Protein AF-A0A260LYM6-F1 (afdb_monomer)

Foldseek 3Di:
DDDPDDPDPDDDPDPPDDPPVVVVVVVVVVVVCVQLVVLVVVLVVLVVLLVVLVVLLVVLVVLLVVVVPPPDDPPHDPVLLVLQLVLQLLSLLLVLVSQQAASDFPVSVDDDPPPDPPPDQTDRDDDRPPPRDPDSLPRPSNQCSCVVPPDDSVRSSVVSVVVCCVLCPPVSPDDSVSSVVSSVVSNVSSVVSVVVVVVVVVVD

Solvent-accessible surface area (backbone atoms only — not comparable to full-atom values): 12273 Å² total; per-residue (Å²): 142,78,88,79,79,81,70,77,95,67,90,73,88,71,95,77,83,50,75,60,62,53,51,53,51,50,51,52,50,51,53,52,49,62,70,44,42,65,40,52,51,51,44,51,53,51,49,56,50,51,56,52,50,52,54,55,46,49,53,35,51,54,52,49,56,55,55,68,68,55,82,77,56,96,83,57,56,67,66,58,54,48,39,44,31,51,20,39,32,43,44,29,50,51,53,51,48,60,56,58,52,72,89,39,46,53,81,58,74,62,71,94,81,69,80,82,74,82,86,69,79,84,60,81,51,71,80,63,56,90,92,61,63,98,42,69,71,72,27,68,58,39,58,54,26,44,67,98,48,96,65,54,69,73,58,49,39,56,50,46,53,53,49,44,59,73,78,41,71,73,53,93,74,59,51,70,72,54,56,54,48,52,52,51,48,27,44,49,38,39,55,51,33,49,49,55,50,52,55,54,60,73,74,107

pLDDT: mean 72.28, std 15.03, range [37.34, 91.75]

Nearest PDB structures (foldseek):
  5wk5-assembly1_A  TM=2.961E-01  e=8.820E+00  Pseudomonas aeruginosa PAO1

Mean predicted aligned error: 12.91 Å

Secondary structure (DSSP, 8-state):
--------S-----TTS-HHHHHHHHHHHHHHHHHHHHHHHHHHHHHHHHHHHHHHHHHHHHHHHHHTTS---TT--HHHHHHHHHHHHHHHHHHHHHHHS-S-BHHHH--TT-TTT--S---B-SPPPTT--SSTTS-HHHHHTTTTS---HHHHHHHHHHHHHHHHSSGGG--HHHHHHHHHHHHHHHHHHHHHHHHHHHT-

Radius of gyration: 25.01 Å; Cα contacts (8 Å, |Δi|>4): 126; chains: 1; bounding box: 54×33×81 Å

Sequence (204 aa):
MTEQSDGPLFDLPASAADPQGYRDAAARVAVIRERSRPAQVRRAARKAYWDALERS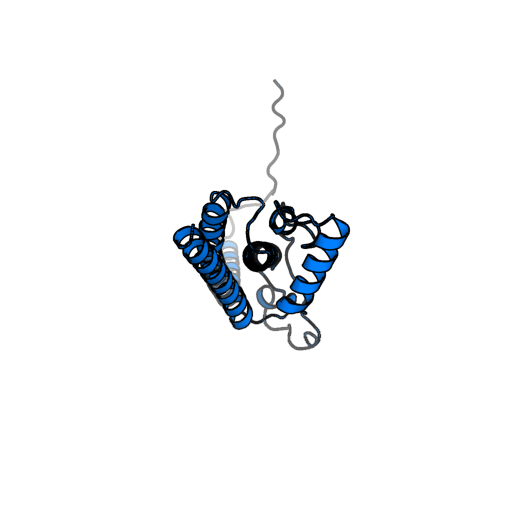LTVAATTDARLSQVAVREDAPIGLLQDRVDARLTVALISWLLRRHPLVTVDDREGPPAWTAAAQGSELVGDPPSGVTDSPTDDPACLAAFDGFGLNHSQRVRRIDREYSRWVGDWIATPESELRSSVGNALRNVGAAQRAIDEWTAEQ

Structure (mmCIF, N/CA/C/O backbone):
data_AF-A0A260LYM6-F1
#
_entry.id   AF-A0A260LYM6-F1
#
loop_
_atom_site.group_PDB
_atom_site.id
_atom_site.type_symbol
_atom_site.label_atom_id
_atom_site.label_alt_id
_atom_site.label_comp_id
_atom_site.label_asym_id
_atom_site.label_entity_id
_atom_site.label_seq_id
_atom_site.pdbx_PDB_ins_code
_atom_site.Cartn_x
_atom_site.Cartn_y
_atom_site.Cartn_z
_atom_site.occupancy
_atom_site.B_iso_or_equiv
_atom_site.auth_seq_id
_atom_site.auth_comp_id
_atom_site.auth_asym_id
_atom_site.auth_atom_id
_atom_site.pdbx_PDB_model_num
ATOM 1 N N . MET A 1 1 ? -25.577 15.018 -43.269 1.00 37.69 1 MET A N 1
ATOM 2 C CA . MET A 1 1 ? -24.536 13.986 -43.443 1.00 37.69 1 MET A CA 1
ATOM 3 C C . MET A 1 1 ? -23.379 14.642 -44.167 1.00 37.69 1 MET A C 1
ATOM 5 O O . MET A 1 1 ? -23.504 14.943 -45.343 1.00 37.69 1 MET A O 1
ATOM 9 N N . THR A 1 2 ? -22.321 14.954 -43.431 1.00 40.03 2 THR A N 1
ATOM 10 C CA . THR A 1 2 ? -21.052 15.478 -43.945 1.00 40.03 2 THR A CA 1
ATOM 11 C C . THR A 1 2 ? -19.983 14.647 -43.261 1.00 40.03 2 THR A C 1
ATOM 13 O O . THR A 1 2 ? -19.694 14.866 -42.089 1.00 40.03 2 THR A O 1
ATOM 16 N N . GLU A 1 3 ? -19.496 13.623 -43.957 1.00 38.81 3 GLU A N 1
ATOM 17 C CA . GLU A 1 3 ? -18.311 12.880 -43.541 1.00 38.81 3 GLU A CA 1
ATOM 18 C C . GLU A 1 3 ? -17.099 13.782 -43.777 1.00 38.81 3 GLU A C 1
ATOM 20 O O . GLU A 1 3 ? -16.776 14.150 -44.906 1.00 38.81 3 GLU A O 1
ATOM 25 N N . GLN A 1 4 ? -16.484 14.205 -42.679 1.00 39.91 4 GLN A N 1
ATOM 26 C CA . GLN A 1 4 ? -15.219 14.916 -42.653 1.00 39.91 4 GLN A CA 1
ATOM 27 C C . GLN A 1 4 ? -14.139 13.832 -42.735 1.00 39.91 4 GLN A C 1
ATOM 29 O O . GLN A 1 4 ? -13.942 13.086 -41.779 1.00 39.91 4 GLN A O 1
ATOM 34 N N . SER A 1 5 ? -13.531 13.650 -43.911 1.00 42.50 5 SER A N 1
ATOM 35 C CA . SER A 1 5 ? -12.481 12.646 -44.084 1.00 42.50 5 SER A CA 1
ATOM 36 C C . SER A 1 5 ? -11.205 13.116 -43.385 1.00 42.50 5 SER A C 1
ATOM 38 O O . SER A 1 5 ? -10.560 14.059 -43.850 1.00 42.50 5 SER A O 1
ATOM 40 N N . ASP A 1 6 ? -10.829 12.446 -42.300 1.00 46.41 6 ASP A N 1
ATOM 41 C CA . ASP A 1 6 ? -9.474 12.511 -41.761 1.00 46.41 6 ASP A CA 1
ATOM 42 C C . ASP A 1 6 ? -8.517 11.915 -42.801 1.00 46.41 6 ASP A C 1
ATOM 44 O O . ASP A 1 6 ? -8.542 10.718 -43.097 1.00 46.41 6 ASP A O 1
ATOM 48 N N . GLY A 1 7 ? -7.713 12.780 -43.420 1.00 40.50 7 GLY A N 1
ATOM 49 C CA . GLY A 1 7 ? -6.664 12.378 -44.352 1.00 40.50 7 GLY A CA 1
ATOM 50 C C . GLY A 1 7 ? -5.596 11.501 -43.680 1.00 40.50 7 GLY A C 1
ATOM 51 O O . GLY A 1 7 ? -5.477 11.484 -42.452 1.00 40.50 7 GLY A O 1
ATOM 52 N N . PRO A 1 8 ? -4.796 10.759 -44.466 1.00 43.75 8 PRO A N 1
ATOM 53 C CA . PRO A 1 8 ? -3.764 9.883 -43.928 1.00 43.75 8 PRO A CA 1
ATOM 54 C C . PRO A 1 8 ? -2.723 10.698 -43.149 1.00 43.75 8 PRO A C 1
ATOM 56 O O . PRO A 1 8 ? -2.146 11.650 -43.666 1.00 43.75 8 PRO A O 1
ATOM 59 N N . LEU A 1 9 ? -2.452 10.297 -41.902 1.00 47.50 9 LEU A N 1
ATOM 60 C CA . LEU A 1 9 ? -1.529 10.990 -40.990 1.00 47.50 9 LEU A CA 1
ATOM 61 C C . LEU A 1 9 ? -0.056 10.957 -41.464 1.00 47.50 9 LEU A C 1
ATOM 63 O O . LEU A 1 9 ? 0.789 11.626 -40.877 1.00 47.50 9 LEU A O 1
ATOM 67 N N . PHE A 1 10 ? 0.263 10.201 -42.524 1.00 44.84 10 PHE A N 1
ATOM 68 C CA . PHE A 1 10 ? 1.592 10.126 -43.133 1.00 44.84 10 PHE A CA 1
ATOM 69 C C . PHE A 1 10 ? 1.500 9.837 -44.641 1.00 44.84 10 PHE A C 1
ATOM 71 O O . PHE A 1 10 ? 1.169 8.719 -45.037 1.00 44.84 10 PHE A O 1
ATOM 78 N N . ASP A 1 11 ? 1.871 10.807 -45.478 1.00 43.22 11 ASP A N 1
ATOM 79 C CA . ASP A 1 11 ? 2.243 10.552 -46.874 1.00 43.22 11 ASP A CA 1
ATOM 80 C C . ASP A 1 11 ? 3.664 9.968 -46.903 1.00 43.22 11 ASP A C 1
ATOM 82 O O . ASP A 1 11 ? 4.665 10.684 -46.835 1.00 43.22 11 ASP A O 1
ATOM 86 N N . LEU A 1 12 ? 3.766 8.640 -46.965 1.00 46.88 12 LEU A N 1
ATOM 87 C CA . LEU A 1 12 ? 5.025 7.943 -47.235 1.00 46.88 12 LEU A CA 1
ATOM 88 C C . LEU A 1 12 ? 5.193 7.796 -48.757 1.00 46.88 12 LEU A C 1
ATOM 90 O O . LEU A 1 12 ? 4.422 7.055 -49.374 1.00 46.88 12 LEU A O 1
ATOM 94 N N . PRO A 1 13 ? 6.188 8.441 -49.397 1.00 42.62 13 PRO A N 1
ATOM 95 C CA . PRO A 1 13 ? 6.394 8.271 -50.826 1.00 42.62 13 PRO A CA 1
ATOM 96 C C . PRO A 1 13 ? 6.948 6.866 -51.129 1.00 42.62 13 PRO A C 1
ATOM 98 O O . PRO A 1 13 ? 7.981 6.456 -50.606 1.00 42.62 13 PRO A O 1
ATOM 101 N N . ALA A 1 14 ? 6.248 6.153 -52.016 1.00 46.41 14 ALA A N 1
ATOM 102 C CA . ALA A 1 14 ? 6.698 4.986 -52.787 1.00 46.41 14 ALA A CA 1
ATOM 103 C C . ALA A 1 14 ? 7.166 3.733 -52.005 1.00 46.41 14 ALA A C 1
ATOM 105 O O . ALA A 1 14 ? 8.293 3.251 -52.133 1.00 46.41 14 ALA A O 1
ATOM 106 N N . SER A 1 15 ? 6.232 3.108 -51.289 1.00 51.47 15 SER A N 1
ATOM 107 C CA . SER A 1 15 ? 6.340 1.745 -50.748 1.00 51.47 15 SER A CA 1
ATOM 108 C C . SER A 1 15 ? 6.245 0.672 -51.859 1.00 51.47 15 SER A C 1
ATOM 110 O O . SER A 1 15 ? 5.193 0.078 -52.049 1.00 51.47 15 SER A O 1
ATOM 112 N N . ALA A 1 16 ? 7.317 0.468 -52.644 1.00 49.75 16 ALA A N 1
ATOM 113 C CA . ALA A 1 16 ? 7.582 -0.751 -53.454 1.00 49.75 16 ALA A CA 1
ATOM 114 C C . ALA A 1 16 ? 8.884 -0.687 -54.291 1.00 49.75 16 ALA A C 1
ATOM 116 O O . ALA A 1 16 ? 9.345 -1.719 -54.773 1.00 49.75 16 ALA A O 1
ATOM 117 N N . ALA A 1 17 ? 9.473 0.498 -54.500 1.00 56.25 17 ALA A N 1
ATOM 118 C CA . ALA A 1 17 ? 10.484 0.706 -55.548 1.00 56.25 17 ALA A CA 1
ATOM 119 C C . ALA A 1 17 ? 11.951 0.456 -55.135 1.00 56.25 17 ALA A C 1
ATOM 121 O O . ALA A 1 17 ? 12.810 0.377 -56.010 1.00 56.25 17 ALA A O 1
ATOM 122 N N . ASP A 1 18 ? 12.255 0.293 -53.843 1.00 60.66 18 ASP A N 1
ATOM 123 C CA . ASP A 1 18 ? 13.619 0.014 -53.367 1.00 60.66 18 ASP A CA 1
ATOM 124 C C . ASP A 1 18 ? 13.653 -1.173 -52.378 1.00 60.66 18 ASP A C 1
ATOM 126 O O . ASP A 1 18 ? 13.537 -1.003 -51.157 1.00 60.66 18 ASP A O 1
ATOM 130 N N . PRO A 1 19 ? 13.819 -2.408 -52.891 1.00 68.38 19 PRO A N 1
ATOM 131 C CA . PRO A 1 19 ? 13.955 -3.610 -52.071 1.00 68.38 19 PRO A CA 1
ATOM 132 C C . PRO A 1 19 ? 15.181 -3.602 -51.148 1.00 68.38 19 PRO A C 1
ATOM 134 O O . PRO A 1 19 ? 15.226 -4.398 -50.205 1.00 68.38 19 PRO A O 1
ATOM 137 N N . GLN A 1 20 ? 16.187 -2.767 -51.430 1.00 68.94 20 GLN A N 1
ATOM 138 C CA . GLN A 1 20 ? 17.387 -2.637 -50.610 1.00 68.94 20 GLN A CA 1
ATOM 139 C C . GLN A 1 20 ? 17.137 -1.664 -49.452 1.00 68.94 20 GLN A C 1
ATOM 141 O O . GLN A 1 20 ? 17.411 -2.017 -48.307 1.00 68.94 20 GLN A O 1
ATOM 146 N N . GLY A 1 21 ? 16.482 -0.528 -49.705 1.00 66.94 21 GLY A N 1
ATOM 147 C CA . GLY A 1 21 ? 16.032 0.407 -48.669 1.00 66.94 21 GLY A CA 1
ATOM 148 C C . GLY A 1 21 ? 15.122 -0.239 -47.614 1.00 66.94 21 GLY A C 1
ATOM 149 O O . GLY A 1 21 ? 15.282 0.013 -46.418 1.00 66.94 21 GLY A O 1
ATOM 150 N N . TYR A 1 22 ? 14.234 -1.158 -48.017 1.00 73.88 22 TYR A N 1
ATOM 151 C CA . TYR A 1 22 ? 13.430 -1.959 -47.079 1.00 73.88 22 TYR A CA 1
ATOM 152 C C . TYR A 1 22 ? 14.269 -2.907 -46.215 1.00 73.88 22 TYR A C 1
ATOM 154 O O . TYR A 1 22 ? 14.026 -3.025 -45.011 1.00 73.88 22 TYR A O 1
ATOM 162 N N . ARG A 1 23 ? 15.258 -3.584 -46.810 1.00 68.06 23 ARG A N 1
ATOM 163 C CA . ARG A 1 23 ? 16.163 -4.486 -46.081 1.00 68.06 23 ARG A CA 1
ATOM 164 C C . ARG A 1 23 ? 17.036 -3.720 -45.095 1.00 68.06 23 ARG A C 1
ATOM 166 O O . ARG A 1 23 ? 17.181 -4.155 -43.955 1.00 68.06 23 ARG A O 1
ATOM 173 N N . ASP A 1 24 ? 17.536 -2.557 -45.493 1.00 71.06 24 ASP A N 1
ATOM 174 C CA . ASP A 1 24 ? 18.362 -1.702 -44.645 1.00 71.06 24 ASP A CA 1
ATOM 175 C C . ASP A 1 24 ? 17.540 -1.091 -43.498 1.00 71.06 24 ASP A C 1
ATOM 177 O O . ASP A 1 24 ? 18.000 -1.057 -42.354 1.00 71.06 24 ASP A O 1
ATOM 181 N N . ALA A 1 25 ? 16.294 -0.677 -43.754 1.00 68.44 25 ALA A N 1
ATOM 182 C CA . ALA A 1 25 ? 15.367 -0.236 -42.712 1.00 68.44 25 ALA A CA 1
ATOM 183 C C . ALA A 1 25 ? 15.022 -1.372 -41.731 1.00 68.44 25 ALA A C 1
ATOM 185 O O . ALA A 1 25 ? 15.070 -1.175 -40.515 1.00 68.44 25 ALA A O 1
ATOM 186 N N . ALA A 1 26 ? 14.749 -2.581 -42.232 1.00 69.25 26 ALA A N 1
ATOM 187 C CA . ALA A 1 26 ? 14.492 -3.753 -41.399 1.00 69.25 26 ALA A CA 1
ATOM 188 C C . ALA A 1 26 ? 15.715 -4.141 -40.549 1.00 69.25 26 ALA A C 1
ATOM 190 O O . ALA A 1 26 ? 15.564 -4.441 -39.364 1.00 69.25 26 ALA A O 1
ATOM 191 N N . ALA A 1 27 ? 16.928 -4.065 -41.107 1.00 71.44 27 ALA A N 1
ATOM 192 C CA . ALA A 1 27 ? 18.172 -4.299 -40.377 1.00 71.44 27 ALA A CA 1
ATOM 193 C C . ALA A 1 27 ? 18.388 -3.254 -39.268 1.00 71.44 27 ALA A C 1
ATOM 195 O O . ALA A 1 27 ? 18.736 -3.613 -38.143 1.00 71.44 27 ALA A O 1
ATOM 196 N N . ARG A 1 28 ? 18.101 -1.971 -39.533 1.00 69.75 28 ARG A N 1
ATOM 197 C CA . ARG A 1 28 ? 18.143 -0.907 -38.511 1.00 69.75 28 ARG A CA 1
ATOM 198 C C . ARG A 1 28 ? 17.140 -1.165 -37.386 1.00 69.75 28 ARG A C 1
ATOM 200 O O . ARG A 1 28 ? 17.503 -1.062 -36.216 1.00 69.75 28 ARG A O 1
ATOM 207 N N . VAL A 1 29 ? 15.910 -1.563 -37.717 1.00 70.56 29 VAL A N 1
ATOM 208 C CA . VAL A 1 29 ? 14.885 -1.931 -36.724 1.00 70.56 29 VAL A CA 1
ATOM 209 C C . VAL A 1 29 ? 15.309 -3.156 -35.911 1.00 70.56 29 VAL A C 1
ATOM 211 O O . VAL A 1 29 ? 15.140 -3.160 -34.693 1.00 70.56 29 VAL A O 1
ATOM 214 N N . ALA A 1 30 ? 15.896 -4.176 -36.541 1.00 66.81 30 ALA A N 1
ATOM 215 C CA . ALA A 1 30 ? 16.396 -5.364 -35.850 1.00 66.81 30 ALA A CA 1
ATOM 216 C C . ALA A 1 30 ? 17.518 -5.017 -34.858 1.00 66.81 30 ALA A C 1
ATOM 218 O O . ALA A 1 30 ? 17.485 -5.464 -33.714 1.00 66.81 30 ALA A O 1
ATOM 219 N N . VAL A 1 31 ? 18.452 -4.145 -35.250 1.00 68.25 31 VAL A N 1
ATOM 220 C CA . VAL A 1 31 ? 19.519 -3.646 -34.369 1.00 68.25 31 VAL A CA 1
ATOM 221 C C . VAL A 1 31 ? 18.950 -2.845 -33.193 1.00 68.25 31 VAL A C 1
ATOM 223 O O . VAL A 1 31 ? 19.394 -3.023 -32.061 1.00 68.25 31 VAL A O 1
ATOM 226 N N . ILE A 1 32 ? 17.946 -1.991 -33.420 1.00 68.12 32 ILE A N 1
ATOM 227 C CA . ILE A 1 32 ? 17.274 -1.236 -32.348 1.00 68.12 32 ILE A CA 1
ATOM 228 C C . ILE A 1 32 ? 16.543 -2.182 -31.382 1.00 68.12 32 ILE A C 1
ATOM 230 O O . ILE A 1 32 ? 16.623 -2.010 -30.164 1.00 68.12 32 ILE A O 1
ATOM 234 N N . ARG A 1 33 ? 15.858 -3.207 -31.901 1.00 65.31 33 ARG A N 1
ATOM 235 C CA . ARG A 1 33 ? 15.182 -4.228 -31.084 1.00 65.31 33 ARG A CA 1
ATOM 236 C C . ARG A 1 33 ? 16.170 -5.023 -30.240 1.00 65.31 33 ARG A C 1
ATOM 238 O O . ARG A 1 33 ? 15.953 -5.166 -29.043 1.00 65.31 33 ARG A O 1
ATOM 245 N N . GLU A 1 34 ? 17.277 -5.468 -30.824 1.00 63.41 34 GLU A N 1
ATOM 246 C CA . GLU A 1 34 ? 18.290 -6.225 -30.086 1.00 63.41 34 GLU A CA 1
ATOM 247 C C . GLU A 1 34 ? 18.953 -5.364 -28.998 1.00 63.41 34 GLU A C 1
ATOM 249 O O . GLU A 1 34 ? 19.129 -5.814 -27.869 1.00 63.41 34 GLU A O 1
ATOM 254 N N . ARG A 1 35 ? 19.211 -4.079 -29.279 1.00 64.06 35 ARG A N 1
ATOM 255 C CA . ARG A 1 35 ? 19.754 -3.123 -28.294 1.00 64.06 35 ARG A CA 1
ATOM 256 C C . ARG A 1 35 ? 18.783 -2.788 -27.159 1.00 64.06 35 ARG A C 1
ATOM 258 O O . ARG A 1 35 ? 19.224 -2.545 -26.041 1.00 64.06 35 ARG A O 1
ATOM 265 N N . SER A 1 36 ? 17.479 -2.766 -27.428 1.00 66.69 36 SER A N 1
ATOM 266 C CA . SER A 1 36 ? 16.440 -2.463 -26.427 1.00 66.69 36 SER A CA 1
ATOM 267 C C . SER A 1 36 ? 15.965 -3.692 -25.647 1.00 66.69 36 SER A C 1
ATOM 269 O O . SER A 1 36 ? 15.320 -3.549 -24.606 1.00 66.69 36 SER A O 1
ATOM 271 N N . ARG A 1 37 ? 16.319 -4.902 -26.091 1.00 68.38 37 ARG A N 1
ATOM 272 C CA . ARG A 1 37 ? 15.928 -6.168 -25.464 1.00 68.38 37 ARG A CA 1
ATOM 273 C C . ARG A 1 37 ? 16.288 -6.257 -23.973 1.00 68.38 37 ARG A C 1
ATOM 275 O O . ARG A 1 37 ? 15.406 -6.632 -23.203 1.00 68.38 37 ARG A O 1
ATOM 282 N N . PRO A 1 38 ? 17.491 -5.866 -23.504 1.00 72.75 38 PRO A N 1
ATOM 283 C CA . PRO A 1 38 ? 17.805 -5.908 -22.074 1.00 72.75 38 PRO A CA 1
ATOM 284 C C . PRO A 1 38 ? 16.909 -4.985 -21.236 1.00 72.75 38 PRO A C 1
ATOM 286 O O . PRO A 1 38 ? 16.485 -5.370 -20.150 1.00 72.75 38 PRO A O 1
ATOM 289 N N . ALA A 1 39 ? 16.574 -3.795 -21.749 1.00 70.50 39 ALA A N 1
ATOM 290 C CA . ALA A 1 39 ? 15.671 -2.858 -21.078 1.00 70.50 39 ALA A CA 1
ATOM 291 C C . ALA A 1 39 ? 14.228 -3.387 -21.040 1.00 70.50 39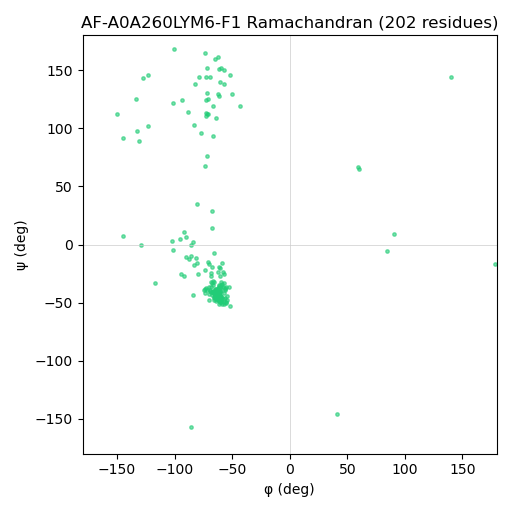 ALA A C 1
ATOM 293 O O . ALA A 1 39 ? 13.569 -3.321 -20.006 1.00 70.50 39 ALA A O 1
ATOM 294 N N . GLN A 1 40 ? 13.755 -4.001 -22.131 1.00 72.75 40 GLN A N 1
ATOM 295 C CA . GLN A 1 40 ? 12.446 -4.661 -22.163 1.00 72.75 40 GLN A CA 1
ATOM 296 C C . GLN A 1 40 ? 12.362 -5.822 -21.166 1.00 72.75 40 GLN A C 1
ATOM 298 O O . GLN A 1 40 ? 11.353 -5.961 -20.478 1.00 72.75 40 GLN A O 1
ATOM 303 N N . VAL A 1 41 ? 13.425 -6.624 -21.046 1.00 77.00 41 VAL A N 1
ATOM 304 C CA . VAL A 1 41 ? 13.503 -7.721 -20.071 1.00 77.00 41 VAL A CA 1
ATOM 305 C C . VAL A 1 41 ? 13.474 -7.186 -18.636 1.00 77.00 41 VAL A C 1
ATOM 307 O O . VAL A 1 41 ? 12.697 -7.694 -17.829 1.00 77.00 41 VAL A O 1
ATOM 310 N N . ARG A 1 42 ? 14.240 -6.130 -18.316 1.00 73.69 42 ARG A N 1
ATOM 311 C CA . ARG A 1 42 ? 14.199 -5.479 -16.991 1.00 73.69 42 ARG A CA 1
ATOM 312 C C . ARG A 1 42 ? 12.816 -4.916 -16.673 1.00 73.69 42 ARG A C 1
ATOM 314 O O . ARG A 1 42 ? 12.285 -5.180 -15.597 1.00 73.69 42 ARG A O 1
ATOM 321 N N . ARG A 1 43 ? 12.187 -4.232 -17.634 1.00 76.00 43 ARG A N 1
ATOM 322 C CA . ARG A 1 43 ? 10.824 -3.703 -17.497 1.00 76.00 43 ARG A CA 1
ATOM 323 C C . ARG A 1 43 ? 9.800 -4.811 -17.252 1.00 76.00 43 ARG A C 1
ATOM 325 O O . ARG A 1 43 ? 8.937 -4.660 -16.393 1.00 76.00 43 ARG A O 1
ATOM 332 N N . ALA A 1 44 ? 9.887 -5.918 -17.989 1.00 80.62 44 ALA A N 1
ATOM 333 C CA . ALA A 1 44 ? 8.989 -7.057 -17.818 1.00 80.62 44 ALA A CA 1
ATOM 334 C C . ALA A 1 44 ? 9.164 -7.720 -16.443 1.00 80.62 44 ALA A C 1
ATOM 336 O O . ALA A 1 44 ? 8.171 -7.994 -15.771 1.00 80.62 44 ALA A O 1
ATOM 337 N N . ALA A 1 45 ? 10.409 -7.923 -15.999 1.00 78.38 45 ALA A N 1
ATOM 338 C CA . ALA A 1 45 ? 10.712 -8.469 -14.677 1.00 78.38 45 ALA A CA 1
ATOM 339 C C . ALA A 1 45 ? 10.191 -7.560 -13.552 1.00 78.38 45 ALA A C 1
ATOM 341 O O . ALA A 1 45 ? 9.512 -8.034 -12.642 1.00 78.38 45 ALA A O 1
ATOM 342 N N . ARG A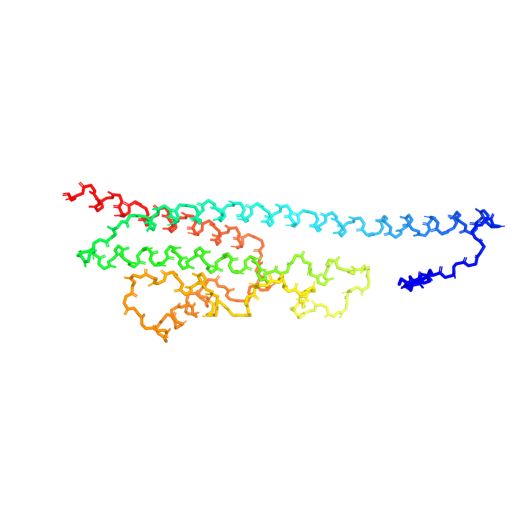 1 46 ? 10.424 -6.246 -13.662 1.00 77.31 46 ARG A N 1
ATOM 343 C CA . ARG A 1 46 ? 9.922 -5.246 -12.715 1.00 77.31 46 ARG A CA 1
ATOM 344 C C . ARG A 1 46 ? 8.398 -5.232 -12.683 1.00 77.31 46 ARG A C 1
ATOM 346 O O . ARG A 1 46 ? 7.821 -5.309 -11.607 1.00 77.31 46 ARG A O 1
ATOM 353 N N . LYS A 1 47 ? 7.724 -5.230 -13.837 1.00 81.81 47 LYS A N 1
ATOM 354 C CA . LYS A 1 47 ? 6.257 -5.334 -13.887 1.00 81.81 47 LYS A CA 1
ATOM 355 C C . LYS A 1 47 ? 5.753 -6.601 -13.187 1.00 81.81 47 LYS A C 1
ATOM 357 O O . LYS A 1 47 ? 4.839 -6.519 -12.379 1.00 81.81 47 LYS A O 1
ATOM 362 N N . ALA A 1 48 ? 6.349 -7.761 -13.463 1.00 83.00 48 ALA A N 1
ATOM 363 C CA . ALA A 1 48 ? 5.944 -9.010 -12.820 1.00 83.00 48 ALA A CA 1
ATOM 364 C C . ALA A 1 48 ? 6.125 -8.965 -11.290 1.00 83.00 48 ALA A C 1
ATOM 366 O O . ALA A 1 48 ? 5.303 -9.514 -10.553 1.00 83.00 48 ALA A O 1
ATOM 367 N N . TYR A 1 49 ? 7.180 -8.292 -10.823 1.00 81.88 49 TYR A N 1
ATOM 368 C CA . TYR A 1 49 ? 7.419 -8.021 -9.410 1.00 81.88 49 TYR A CA 1
ATOM 369 C C . TYR A 1 49 ? 6.337 -7.115 -8.799 1.00 81.88 49 TYR A C 1
ATOM 371 O O . TYR A 1 49 ? 5.754 -7.477 -7.776 1.00 81.88 49 TYR A O 1
ATOM 379 N N . TRP A 1 50 ? 6.005 -6.001 -9.456 1.00 81.62 50 TRP A N 1
ATOM 380 C CA . TRP A 1 50 ? 4.916 -5.103 -9.053 1.00 81.62 50 TRP A CA 1
ATOM 381 C C . TRP A 1 50 ? 3.577 -5.828 -8.967 1.00 81.62 50 TRP A C 1
ATOM 383 O O . TRP A 1 50 ? 2.935 -5.803 -7.919 1.00 81.62 50 TRP A O 1
ATOM 393 N N . ASP A 1 51 ? 3.222 -6.582 -10.010 1.00 84.00 51 ASP A N 1
ATOM 394 C CA . ASP A 1 51 ? 1.994 -7.374 -10.035 1.00 84.00 51 ASP A CA 1
ATOM 395 C C . ASP A 1 51 ? 1.953 -8.373 -8.847 1.00 84.00 51 ASP A C 1
ATOM 397 O O . ASP A 1 51 ? 0.887 -8.694 -8.322 1.00 84.00 51 ASP A O 1
ATOM 401 N N . ALA A 1 52 ? 3.103 -8.900 -8.404 1.00 85.44 52 ALA A N 1
ATOM 402 C CA . ALA A 1 52 ? 3.182 -9.800 -7.250 1.00 85.44 52 ALA A CA 1
ATOM 403 C C . ALA A 1 52 ? 3.000 -9.078 -5.902 1.00 85.44 52 ALA A C 1
ATOM 405 O O . ALA A 1 52 ? 2.341 -9.622 -5.006 1.00 85.44 52 ALA A O 1
ATOM 406 N N . LEU A 1 53 ? 3.548 -7.868 -5.754 1.00 85.00 53 LEU A N 1
ATOM 407 C CA . LEU A 1 53 ? 3.332 -7.036 -4.568 1.00 85.00 53 LEU A CA 1
ATOM 408 C C . LEU A 1 53 ? 1.869 -6.598 -4.459 1.00 85.00 53 LEU A C 1
ATOM 410 O O . LEU A 1 53 ? 1.273 -6.743 -3.392 1.00 85.00 53 LEU A O 1
ATOM 414 N N . GLU A 1 54 ? 1.269 -6.150 -5.562 1.00 85.75 54 GLU A N 1
ATOM 415 C CA . GLU A 1 54 ? -0.141 -5.750 -5.614 1.00 85.75 54 GLU A CA 1
ATOM 416 C C . GLU A 1 54 ? -1.073 -6.908 -5.245 1.00 85.75 54 GLU A C 1
ATOM 418 O O . GLU A 1 54 ? -1.967 -6.747 -4.410 1.00 85.75 54 GLU A O 1
ATOM 423 N N . ARG A 1 55 ? -0.835 -8.111 -5.788 1.00 86.62 55 ARG A N 1
ATOM 424 C CA . ARG A 1 55 ? -1.581 -9.316 -5.383 1.00 86.62 55 ARG A CA 1
ATOM 425 C C . ARG A 1 55 ? -1.466 -9.589 -3.884 1.00 86.62 55 ARG A C 1
ATOM 427 O O . ARG A 1 55 ? -2.463 -9.921 -3.250 1.00 86.62 55 ARG A O 1
ATOM 434 N N . SER A 1 56 ? -0.276 -9.431 -3.308 1.00 83.25 56 SER A N 1
ATOM 435 C CA . SER A 1 56 ? -0.062 -9.650 -1.873 1.00 83.25 56 SER A CA 1
ATOM 436 C C . SER A 1 56 ? -0.804 -8.611 -1.023 1.00 83.25 56 SER A C 1
ATOM 438 O O . SER A 1 56 ? -1.439 -8.971 -0.035 1.00 83.25 56 SER A O 1
ATOM 440 N N . LEU A 1 57 ? -0.809 -7.337 -1.427 1.00 85.19 57 LEU A N 1
ATOM 441 C CA . LEU A 1 57 ? -1.595 -6.302 -0.746 1.00 85.19 57 LEU A CA 1
ATOM 442 C C . LEU A 1 57 ? -3.099 -6.483 -0.916 1.00 85.19 57 LEU A C 1
ATOM 444 O O . LEU A 1 57 ? -3.849 -6.189 0.008 1.00 85.19 57 LEU A O 1
ATOM 448 N N . THR A 1 58 ? -3.546 -7.015 -2.051 1.00 87.69 58 THR A N 1
ATOM 449 C CA . THR A 1 58 ? -4.964 -7.322 -2.279 1.00 87.69 58 THR A CA 1
ATOM 450 C C . THR A 1 58 ? -5.475 -8.316 -1.236 1.00 87.69 58 THR A C 1
ATOM 452 O O . THR A 1 58 ? -6.597 -8.177 -0.750 1.00 87.69 58 THR A O 1
ATOM 455 N N . VAL A 1 59 ? -4.643 -9.278 -0.816 1.00 82.81 59 VAL A N 1
ATOM 456 C CA . VAL A 1 59 ? -4.970 -10.181 0.299 1.00 82.81 59 VAL A CA 1
ATOM 457 C C . VAL A 1 59 ? -5.138 -9.399 1.604 1.00 82.81 59 VAL A C 1
ATOM 459 O O . VAL A 1 59 ? -6.135 -9.593 2.296 1.00 82.81 59 VAL A O 1
ATOM 462 N N . ALA A 1 60 ? -4.216 -8.485 1.923 1.00 80.31 60 ALA A N 1
ATOM 463 C CA . ALA A 1 60 ? -4.309 -7.646 3.121 1.00 80.31 60 ALA A CA 1
ATOM 464 C C . ALA A 1 60 ? -5.580 -6.774 3.118 1.00 80.31 60 ALA A C 1
ATOM 466 O O . ALA A 1 60 ? -6.309 -6.750 4.105 1.00 80.31 60 ALA A O 1
ATOM 467 N N . ALA A 1 61 ? -5.886 -6.132 1.988 1.00 81.50 61 ALA A N 1
ATOM 468 C CA . ALA A 1 61 ? -7.074 -5.300 1.806 1.00 81.50 61 ALA A CA 1
ATOM 469 C C . ALA A 1 61 ? -8.378 -6.108 1.885 1.00 81.50 61 ALA A C 1
ATOM 471 O O . ALA A 1 61 ? -9.361 -5.652 2.461 1.00 81.50 61 ALA A O 1
ATOM 472 N N . THR A 1 62 ? -8.394 -7.331 1.349 1.00 82.06 62 THR A N 1
ATOM 473 C CA . THR A 1 62 ? -9.569 -8.212 1.436 1.00 82.06 62 THR A CA 1
ATOM 474 C C . THR A 1 62 ? -9.833 -8.636 2.879 1.00 82.06 62 THR A C 1
ATOM 476 O O . THR A 1 62 ? -10.983 -8.666 3.317 1.00 82.06 62 THR A O 1
ATOM 479 N N . THR A 1 63 ? -8.778 -8.953 3.632 1.00 75.38 63 THR A N 1
ATOM 480 C CA . THR A 1 63 ? -8.890 -9.278 5.058 1.00 75.38 63 THR A CA 1
ATOM 481 C C . THR A 1 63 ? -9.353 -8.061 5.859 1.00 75.38 63 THR A C 1
ATOM 483 O O . THR A 1 63 ? -10.275 -8.187 6.658 1.00 75.38 63 THR A O 1
ATOM 486 N N . ASP A 1 64 ? -8.826 -6.867 5.580 1.00 76.44 64 ASP A N 1
ATOM 487 C CA . ASP A 1 64 ? -9.299 -5.625 6.201 1.00 76.44 64 ASP A CA 1
ATOM 488 C C . ASP A 1 64 ? -10.779 -5.309 5.901 1.00 76.44 64 ASP A C 1
ATOM 490 O O . ASP A 1 64 ? -11.549 -4.917 6.781 1.00 76.44 64 ASP A O 1
ATOM 494 N N . ALA A 1 65 ? -11.225 -5.530 4.664 1.00 76.25 65 ALA A N 1
ATOM 495 C CA . ALA A 1 65 ? -12.624 -5.331 4.298 1.00 76.25 65 ALA A CA 1
ATOM 496 C C . ALA A 1 65 ? -13.560 -6.250 5.102 1.00 76.25 65 ALA A C 1
ATOM 498 O O . ALA A 1 65 ? -14.638 -5.822 5.513 1.00 76.25 65 ALA A O 1
ATOM 499 N N . ARG A 1 66 ? -13.136 -7.493 5.373 1.00 72.06 66 ARG A N 1
ATOM 500 C CA . ARG A 1 66 ? -13.864 -8.421 6.256 1.00 72.06 66 ARG A CA 1
ATOM 501 C C . ARG A 1 66 ? -13.860 -7.941 7.704 1.00 72.06 66 ARG A C 1
ATOM 503 O O . ARG A 1 66 ? -14.915 -7.936 8.329 1.00 72.06 66 ARG A O 1
ATOM 510 N N . LEU A 1 67 ? -12.720 -7.463 8.206 1.00 67.38 67 LEU A N 1
ATOM 511 C CA . LEU A 1 67 ? -12.627 -6.848 9.535 1.00 67.38 67 LEU A CA 1
ATOM 512 C C . LEU A 1 67 ? -13.584 -5.673 9.694 1.00 67.38 67 LEU A C 1
ATOM 514 O O . LEU A 1 67 ? -14.192 -5.492 10.745 1.00 67.38 67 LEU A O 1
ATOM 518 N N . SER A 1 68 ? -13.762 -4.895 8.631 1.00 67.69 68 SER A N 1
ATOM 519 C CA . SER A 1 68 ? -14.646 -3.739 8.661 1.00 67.69 68 SER A CA 1
ATOM 520 C C . SER A 1 68 ? -16.136 -4.079 8.720 1.00 67.69 68 SER A C 1
ATOM 522 O O . SER A 1 68 ? -16.926 -3.206 9.072 1.00 67.69 68 SER A O 1
ATOM 524 N N . GLN A 1 69 ? -16.515 -5.329 8.441 1.00 68.88 69 GLN A N 1
ATOM 525 C CA . GLN A 1 69 ? -17.886 -5.828 8.597 1.00 68.88 69 GLN A CA 1
ATOM 526 C C . GLN A 1 69 ? -18.196 -6.265 10.034 1.00 68.88 69 GLN A C 1
ATOM 528 O O . GLN A 1 69 ? -19.368 -6.378 10.392 1.00 68.88 69 GLN A O 1
ATOM 533 N N . VAL A 1 70 ? -17.176 -6.489 10.869 1.00 66.69 70 VAL A N 1
ATOM 534 C CA . VAL A 1 70 ? -17.374 -6.760 12.294 1.00 66.69 70 VAL A CA 1
ATOM 535 C C . VAL A 1 70 ? -17.787 -5.451 12.962 1.00 66.69 70 VAL A C 1
ATOM 537 O O . VAL A 1 70 ? -17.019 -4.485 13.013 1.00 66.69 70 VAL A O 1
ATOM 540 N N . ALA A 1 71 ? -19.029 -5.404 13.445 1.00 64.50 71 ALA A N 1
ATOM 541 C CA . ALA A 1 71 ? -19.555 -4.264 14.181 1.00 64.50 71 ALA A CA 1
ATOM 542 C C . ALA A 1 71 ? -18.814 -4.145 15.520 1.00 64.50 71 ALA A C 1
ATOM 544 O O . ALA A 1 71 ? -19.166 -4.788 16.507 1.00 64.50 71 ALA A O 1
ATOM 545 N N . VAL A 1 72 ? -17.758 -3.335 15.538 1.00 64.25 72 VAL A N 1
ATOM 546 C CA . VAL A 1 72 ? -17.051 -2.989 16.769 1.00 64.25 72 VAL A CA 1
ATOM 547 C C . VAL A 1 72 ? -17.973 -2.073 17.571 1.00 64.25 72 VAL A C 1
ATOM 549 O O . VAL A 1 72 ? -18.308 -0.975 17.126 1.00 64.25 72 VAL A O 1
ATOM 552 N N . ARG A 1 73 ? -18.453 -2.581 18.708 1.00 67.31 73 ARG A N 1
ATOM 553 C CA . ARG A 1 73 ? -19.349 -1.868 19.624 1.00 67.31 73 ARG A CA 1
ATOM 554 C C . ARG A 1 73 ? -18.634 -0.650 20.229 1.00 67.31 73 ARG A C 1
ATOM 556 O O . ARG A 1 73 ? -17.406 -0.588 20.251 1.00 67.31 73 ARG A O 1
ATOM 563 N N . GLU A 1 74 ? -19.404 0.316 20.729 1.00 65.44 74 GLU A N 1
ATOM 564 C CA . GLU A 1 74 ? -18.870 1.550 21.337 1.00 65.44 74 GLU A CA 1
ATOM 565 C C . GLU A 1 74 ? -17.983 1.299 22.572 1.00 65.44 74 GLU A C 1
ATOM 567 O O . GLU A 1 74 ? -17.172 2.151 22.924 1.00 65.44 74 GLU A O 1
ATOM 572 N N . ASP A 1 75 ? -18.107 0.135 23.213 1.00 71.81 75 ASP A N 1
ATOM 573 C CA . ASP A 1 75 ? -17.342 -0.289 24.389 1.00 71.81 75 ASP A CA 1
ATOM 574 C C . ASP A 1 75 ? -16.046 -1.045 24.055 1.00 71.81 75 ASP A C 1
ATOM 576 O O . ASP A 1 75 ? -15.365 -1.538 24.956 1.00 71.81 75 ASP A O 1
ATOM 580 N N . ALA A 1 76 ? -15.670 -1.129 22.776 1.00 77.88 76 ALA A N 1
ATOM 581 C CA . ALA A 1 76 ? -14.445 -1.805 22.384 1.00 77.88 76 ALA A CA 1
ATOM 582 C C . ALA A 1 76 ? -13.195 -1.160 23.020 1.00 77.88 76 ALA A C 1
ATOM 584 O O . ALA A 1 76 ? -13.073 0.072 23.056 1.00 77.88 76 ALA A O 1
ATOM 585 N N . PRO A 1 77 ? -12.219 -1.967 23.476 1.00 83.56 77 PRO A N 1
ATOM 586 C CA . PRO A 1 77 ? -10.988 -1.445 24.051 1.00 83.56 77 PRO A CA 1
ATOM 587 C C . PRO A 1 77 ? -10.248 -0.512 23.085 1.00 83.56 77 PRO A C 1
ATOM 589 O O . PRO A 1 77 ? -10.078 -0.817 21.904 1.00 83.56 77 PRO A O 1
ATOM 592 N N . ILE A 1 78 ? -9.719 0.600 23.606 1.00 84.25 78 ILE A N 1
ATOM 593 C CA . ILE A 1 78 ? -8.958 1.580 22.810 1.00 84.25 78 ILE A CA 1
ATOM 594 C C . ILE A 1 78 ? -7.782 0.922 22.069 1.00 84.25 78 ILE A C 1
ATOM 596 O O . ILE A 1 78 ? -7.512 1.297 20.931 1.00 84.25 78 ILE A O 1
ATOM 600 N N . GLY A 1 79 ? -7.112 -0.064 22.681 1.00 83.75 79 GLY A N 1
ATOM 601 C CA . GLY A 1 79 ? -6.014 -0.803 22.044 1.00 83.75 79 GLY A CA 1
ATOM 602 C C . GLY A 1 79 ? -6.450 -1.527 20.766 1.00 83.75 79 GLY A C 1
ATOM 603 O O . GLY A 1 79 ? -5.818 -1.368 19.729 1.00 83.75 79 GLY A O 1
ATOM 604 N N . LEU A 1 80 ? -7.604 -2.200 20.796 1.00 83.62 80 LEU A N 1
ATOM 605 C CA . LEU A 1 80 ? -8.171 -2.884 19.629 1.00 83.62 80 LEU A CA 1
ATOM 606 C C . LEU A 1 80 ? -8.515 -1.894 18.507 1.00 83.62 80 LEU A C 1
ATOM 608 O O . LEU A 1 80 ? -8.235 -2.143 17.333 1.00 83.62 80 LEU A O 1
ATOM 612 N N . LEU A 1 81 ? -9.088 -0.738 18.859 1.00 82.94 81 LEU A N 1
ATOM 613 C CA . LEU A 1 81 ? -9.377 0.325 17.892 1.00 82.94 81 LEU A CA 1
ATOM 614 C C . LEU A 1 81 ? -8.096 0.894 17.266 1.00 82.94 81 LEU A C 1
ATOM 616 O O . LEU A 1 81 ? -8.079 1.198 16.072 1.00 82.94 81 LEU A O 1
ATOM 620 N N . GLN A 1 82 ? -7.023 1.030 18.049 1.00 85.81 82 GLN A N 1
ATOM 621 C CA . GLN A 1 82 ? -5.721 1.479 17.558 1.00 85.81 82 GLN A CA 1
ATOM 622 C C . GLN A 1 82 ? -5.103 0.466 16.593 1.00 85.81 82 GLN A C 1
ATOM 624 O O . GLN A 1 82 ? -4.729 0.872 15.494 1.00 85.81 82 GLN A O 1
ATOM 629 N N . ASP A 1 83 ? -5.091 -0.822 16.942 1.00 86.00 83 ASP A N 1
ATOM 630 C CA . ASP A 1 83 ? -4.557 -1.891 16.090 1.00 86.00 83 ASP A CA 1
ATOM 631 C C . ASP A 1 83 ? -5.299 -1.971 14.750 1.00 86.00 83 ASP A C 1
ATOM 633 O O . ASP A 1 83 ? -4.685 -2.110 13.688 1.00 86.00 83 ASP A O 1
ATOM 637 N N . ARG A 1 84 ? -6.627 -1.805 14.774 1.00 85.12 84 ARG A N 1
ATOM 638 C CA . ARG A 1 84 ? -7.447 -1.750 13.559 1.00 85.12 84 ARG A CA 1
ATOM 639 C C . ARG A 1 84 ? -7.102 -0.542 12.688 1.00 85.12 84 ARG A C 1
ATOM 641 O O . ARG A 1 84 ? -6.939 -0.694 11.478 1.00 85.12 84 ARG A O 1
ATOM 648 N N . VAL A 1 85 ? -6.990 0.650 13.277 1.00 88.00 85 VAL A N 1
ATOM 649 C CA . VAL A 1 85 ? -6.598 1.865 12.541 1.00 88.00 85 VAL A CA 1
ATOM 650 C C . VAL A 1 85 ? -5.199 1.708 11.949 1.00 88.00 85 VAL A C 1
ATOM 652 O O . VAL A 1 85 ? -4.996 2.051 10.787 1.00 88.00 85 VAL A O 1
ATOM 655 N N . ASP A 1 86 ? -4.249 1.159 12.706 1.00 87.19 86 ASP A N 1
ATOM 656 C CA . ASP A 1 86 ? -2.875 0.971 12.245 1.00 87.19 86 ASP A CA 1
ATOM 657 C C . ASP A 1 86 ? -2.792 -0.047 11.105 1.00 87.19 86 ASP A C 1
ATOM 659 O O . ASP A 1 86 ? -2.109 0.209 10.110 1.00 87.19 86 ASP A O 1
ATOM 663 N N . ALA A 1 87 ? -3.535 -1.153 11.175 1.00 88.00 87 ALA A N 1
ATOM 664 C CA . ALA A 1 87 ? -3.628 -2.115 10.080 1.00 88.00 87 ALA A CA 1
ATOM 665 C C . ALA A 1 87 ? -4.201 -1.476 8.802 1.00 88.00 87 ALA A C 1
ATOM 667 O O . ALA A 1 87 ? -3.585 -1.573 7.735 1.00 88.00 87 ALA A O 1
ATOM 668 N N . ARG A 1 88 ? -5.326 -0.760 8.918 1.00 89.38 88 ARG A N 1
ATOM 669 C CA . ARG A 1 88 ? -5.991 -0.070 7.797 1.00 89.38 88 ARG A CA 1
ATOM 670 C C . ARG A 1 88 ? -5.101 0.973 7.152 1.00 89.38 88 ARG A C 1
ATOM 672 O O . ARG A 1 88 ? -4.929 0.986 5.934 1.00 89.38 88 ARG A O 1
ATOM 679 N N . LEU A 1 89 ? -4.504 1.825 7.979 1.00 90.12 89 LEU A N 1
ATOM 680 C CA . LEU A 1 89 ? -3.625 2.889 7.526 1.00 90.12 89 LEU A CA 1
ATOM 681 C C . LEU A 1 89 ? -2.373 2.317 6.858 1.00 90.12 89 LEU A C 1
ATOM 683 O O . LEU A 1 89 ? -1.964 2.822 5.817 1.00 90.12 89 LEU A O 1
ATOM 687 N N . THR A 1 90 ? -1.807 1.229 7.393 1.00 89.56 90 THR A N 1
ATOM 688 C CA . THR A 1 90 ? -0.657 0.545 6.779 1.00 89.56 90 THR A CA 1
ATOM 689 C C . THR A 1 90 ? -1.000 0.044 5.372 1.00 89.56 90 THR A C 1
ATOM 691 O O . THR A 1 90 ? -0.250 0.292 4.428 1.00 89.56 90 THR A O 1
ATOM 694 N N . VAL A 1 91 ? -2.141 -0.635 5.202 1.00 89.69 91 VAL A N 1
ATOM 695 C CA . VAL A 1 91 ? -2.578 -1.143 3.889 1.00 89.69 91 VAL A CA 1
ATOM 696 C C . VAL A 1 91 ? -2.848 0.002 2.914 1.00 89.69 91 VAL A C 1
ATOM 698 O O . VAL A 1 91 ? -2.398 -0.065 1.767 1.00 89.69 91 VAL A O 1
ATOM 701 N N . ALA A 1 92 ? -3.541 1.053 3.358 1.00 89.75 92 ALA A N 1
ATOM 702 C CA . ALA A 1 92 ? -3.864 2.210 2.530 1.00 89.75 92 ALA A CA 1
ATOM 703 C C . ALA A 1 92 ? -2.601 2.947 2.062 1.00 89.75 92 ALA A C 1
ATOM 705 O O . ALA A 1 92 ? -2.439 3.170 0.862 1.00 89.75 92 ALA A O 1
ATOM 706 N N . LEU A 1 93 ? -1.671 3.229 2.981 1.00 87.88 93 LEU A N 1
ATOM 707 C CA . LEU A 1 93 ? -0.406 3.894 2.671 1.00 87.88 93 LEU A CA 1
ATOM 708 C C . LEU A 1 93 ? 0.415 3.093 1.668 1.00 87.88 93 LEU A C 1
ATOM 710 O O . LEU A 1 93 ? 0.841 3.642 0.658 1.00 87.88 93 LEU A O 1
ATOM 714 N N . ILE A 1 94 ? 0.604 1.790 1.888 1.00 86.19 94 ILE A N 1
ATOM 715 C CA . ILE A 1 94 ? 1.419 0.982 0.974 1.00 86.19 94 ILE A CA 1
ATOM 716 C C . ILE A 1 94 ? 0.722 0.833 -0.383 1.00 86.19 94 ILE A C 1
ATOM 718 O O . ILE A 1 94 ? 1.382 0.903 -1.416 1.00 86.19 94 ILE A O 1
ATOM 722 N N . SER A 1 95 ? -0.606 0.717 -0.418 1.00 86.69 95 SER A N 1
ATOM 723 C CA . SER A 1 95 ? -1.359 0.681 -1.679 1.00 86.69 95 SER A CA 1
ATOM 724 C C . SER A 1 95 ? -1.271 2.003 -2.445 1.00 86.69 95 SER A C 1
ATOM 726 O O . SER A 1 95 ? -1.150 2.005 -3.668 1.00 86.69 95 SER A O 1
ATOM 728 N N . TRP A 1 96 ? -1.327 3.142 -1.750 1.00 85.44 96 TRP A N 1
ATOM 729 C CA . TRP A 1 96 ? -1.072 4.454 -2.345 1.00 85.44 96 TRP A CA 1
ATOM 730 C C . TRP A 1 96 ? 0.362 4.546 -2.886 1.00 85.44 96 TRP A C 1
ATOM 732 O O . TRP A 1 96 ? 0.549 4.919 -4.042 1.00 85.44 96 TRP A O 1
ATOM 742 N N . LEU A 1 97 ? 1.355 4.097 -2.112 1.00 80.44 97 LEU A N 1
ATOM 743 C CA . LEU A 1 97 ? 2.761 4.085 -2.523 1.00 80.44 97 LEU A CA 1
ATOM 744 C C . LEU A 1 97 ? 3.001 3.250 -3.774 1.00 80.44 97 LEU A C 1
ATOM 746 O O . LEU A 1 97 ? 3.702 3.713 -4.671 1.00 80.44 97 LEU A O 1
ATOM 750 N N . LEU A 1 98 ? 2.432 2.041 -3.857 1.00 80.50 98 LEU A N 1
ATOM 751 C CA . LEU A 1 98 ? 2.623 1.209 -5.044 1.00 80.50 98 LEU A CA 1
ATOM 752 C C . LEU A 1 98 ? 2.023 1.874 -6.288 1.00 80.50 98 LEU A C 1
ATOM 754 O O . LEU A 1 98 ? 2.650 1.863 -7.341 1.00 80.50 98 LEU A O 1
ATOM 758 N N . ARG A 1 99 ? 0.847 2.502 -6.153 1.00 81.38 99 ARG A N 1
ATOM 759 C CA . ARG A 1 99 ? 0.202 3.238 -7.250 1.00 81.38 99 ARG A CA 1
ATOM 760 C C . ARG A 1 99 ? 0.991 4.483 -7.669 1.00 81.38 99 ARG A C 1
ATOM 762 O O . ARG A 1 99 ? 0.985 4.830 -8.847 1.00 81.38 99 ARG A O 1
ATOM 769 N N . ARG A 1 100 ? 1.646 5.169 -6.723 1.00 78.06 100 ARG A N 1
ATOM 770 C CA . ARG A 1 100 ? 2.435 6.388 -6.978 1.00 78.06 100 ARG A CA 1
ATOM 771 C C . ARG A 1 100 ? 3.825 6.097 -7.541 1.00 78.06 100 ARG A C 1
ATOM 773 O O . ARG A 1 100 ? 4.394 6.966 -8.209 1.00 78.06 100 ARG A O 1
ATOM 780 N N . HIS A 1 101 ? 4.367 4.911 -7.272 1.00 74.44 101 HIS A N 1
ATOM 781 C CA . HIS A 1 101 ? 5.701 4.529 -7.705 1.00 74.44 101 HIS A CA 1
ATOM 782 C C . HIS A 1 101 ? 5.736 4.283 -9.223 1.00 74.44 101 HIS A C 1
ATOM 784 O O . HIS A 1 101 ? 4.922 3.530 -9.761 1.00 74.44 101 HIS A O 1
ATOM 790 N N . PRO A 1 102 ? 6.692 4.871 -9.954 1.00 67.81 102 PRO A N 1
ATOM 791 C CA . PRO A 1 102 ? 6.778 4.673 -11.391 1.00 67.81 102 PRO A CA 1
ATOM 792 C C . PRO A 1 102 ? 7.287 3.275 -11.731 1.00 67.81 102 PRO A C 1
ATOM 794 O O . PRO A 1 102 ? 8.182 2.725 -11.088 1.00 67.81 102 PRO A O 1
ATOM 797 N N . LEU A 1 103 ? 6.752 2.719 -12.815 1.00 67.62 103 LEU A N 1
ATOM 798 C CA . LEU A 1 103 ? 7.192 1.433 -13.361 1.00 67.62 103 LEU A CA 1
ATOM 799 C C . LEU A 1 103 ? 8.450 1.551 -14.238 1.00 67.62 103 LEU A C 1
ATOM 801 O O . LEU A 1 103 ? 9.014 0.528 -14.626 1.00 67.62 103 LEU A O 1
ATOM 805 N N . VAL A 1 104 ? 8.847 2.777 -14.597 1.00 58.59 104 VAL A N 1
ATOM 806 C CA . VAL A 1 104 ? 9.952 3.085 -15.516 1.00 58.59 104 VAL A CA 1
ATOM 807 C C . VAL A 1 104 ? 10.828 4.176 -14.902 1.00 58.59 104 VAL A C 1
ATOM 809 O O . VAL A 1 104 ? 10.335 5.252 -14.566 1.00 58.59 104 VAL A O 1
ATOM 812 N N . THR A 1 105 ? 12.127 3.909 -14.779 1.00 65.75 105 THR A N 1
ATOM 813 C CA . THR A 1 105 ? 13.129 4.905 -14.361 1.00 65.75 105 THR A CA 1
ATOM 814 C C . THR A 1 105 ? 13.893 5.455 -15.572 1.00 65.75 105 THR A C 1
ATOM 816 O O . THR A 1 105 ? 13.792 4.906 -16.674 1.00 65.75 105 THR A O 1
ATOM 819 N N . VAL A 1 106 ? 14.669 6.536 -15.400 1.00 59.16 106 VAL A N 1
ATOM 820 C CA . VAL A 1 106 ? 15.573 7.047 -16.458 1.00 59.16 106 VAL A CA 1
ATOM 821 C C . VAL A 1 106 ? 16.538 5.947 -16.917 1.00 59.16 106 VAL A C 1
ATOM 823 O O . VAL A 1 106 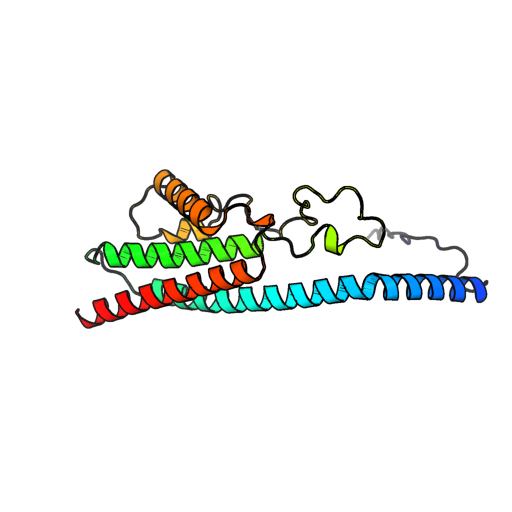? 16.739 5.767 -18.117 1.00 59.16 106 VAL A O 1
ATOM 826 N N . ASP A 1 107 ? 17.035 5.132 -15.983 1.00 58.66 107 ASP 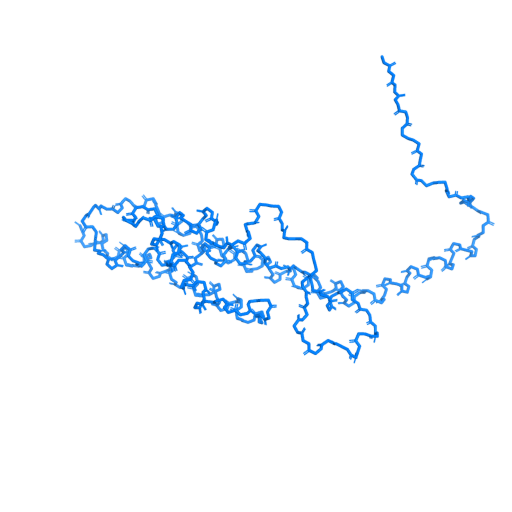A N 1
ATOM 827 C CA . ASP A 1 107 ? 17.949 4.012 -16.261 1.00 58.66 107 ASP A CA 1
ATOM 828 C C . ASP A 1 107 ? 17.330 2.920 -17.158 1.00 58.66 107 ASP A C 1
ATOM 830 O O . ASP A 1 107 ? 18.037 2.170 -17.838 1.00 58.66 107 ASP A O 1
ATOM 834 N N . ASP A 1 108 ? 15.997 2.815 -17.187 1.00 61.50 108 ASP A N 1
ATOM 835 C CA . ASP A 1 108 ? 15.282 1.899 -18.078 1.00 61.50 108 ASP A CA 1
ATOM 836 C C . ASP A 1 108 ? 15.136 2.463 -19.505 1.00 61.50 108 ASP A C 1
ATOM 838 O O . ASP A 1 108 ? 14.826 1.704 -20.430 1.00 61.50 108 ASP A O 1
ATOM 842 N N . ARG A 1 109 ? 15.350 3.774 -19.706 1.00 56.22 109 ARG A N 1
ATOM 843 C CA . ARG A 1 109 ? 15.150 4.460 -20.993 1.00 56.22 109 ARG A CA 1
ATOM 844 C C . ARG A 1 109 ? 16.404 4.583 -21.862 1.00 56.22 109 ARG A C 1
ATOM 846 O O . ARG A 1 109 ? 16.233 4.651 -23.079 1.00 56.22 109 ARG A O 1
ATOM 853 N N . GLU A 1 110 ? 17.626 4.581 -21.320 1.00 58.34 110 GLU A N 1
ATOM 854 C CA . GLU A 1 110 ? 18.806 5.004 -22.103 1.00 58.34 110 GLU A CA 1
ATOM 855 C C . GLU A 1 110 ? 19.960 3.984 -22.225 1.00 58.34 110 GLU A C 1
ATOM 857 O O . GLU A 1 110 ? 20.221 3.160 -21.351 1.00 58.34 110 GLU A O 1
ATOM 862 N N . GLY A 1 111 ? 20.617 4.014 -23.394 1.00 54.31 111 GLY A N 1
ATOM 863 C CA . GLY A 1 111 ? 21.728 3.147 -23.805 1.00 54.31 111 GLY A CA 1
ATOM 864 C C . GLY A 1 111 ? 23.126 3.635 -23.360 1.00 54.31 111 GLY A C 1
ATOM 865 O O . GLY A 1 111 ? 23.235 4.393 -22.404 1.00 54.31 111 GLY A O 1
ATOM 866 N N . PRO A 1 112 ? 24.220 3.221 -24.041 1.00 44.16 112 PRO A N 1
ATOM 867 C CA . PRO A 1 112 ? 25.595 3.258 -23.507 1.00 44.16 112 PRO A CA 1
ATOM 868 C C . PRO A 1 112 ? 26.249 4.590 -23.051 1.00 44.16 112 PRO A C 1
ATOM 870 O O . PRO A 1 112 ? 27.261 4.472 -22.366 1.00 44.16 112 PRO A O 1
ATOM 873 N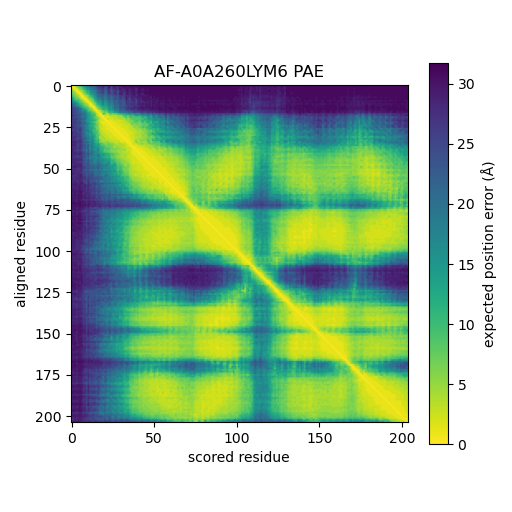 N . PRO A 1 113 ? 25.796 5.828 -23.366 1.00 46.09 113 PRO A N 1
ATOM 874 C CA . PRO A 1 113 ? 26.503 7.038 -22.927 1.00 46.09 113 PRO A CA 1
ATOM 875 C C . PRO A 1 113 ? 26.044 7.653 -21.587 1.00 46.09 113 PRO A C 1
ATOM 877 O O . PRO A 1 113 ? 26.522 8.730 -21.250 1.00 46.09 113 PRO A O 1
ATOM 880 N N . ALA A 1 114 ? 25.208 7.000 -20.771 1.00 47.69 114 ALA A N 1
ATOM 881 C CA . ALA A 1 114 ? 24.755 7.527 -19.464 1.00 47.69 114 ALA A CA 1
ATOM 882 C C . ALA A 1 114 ? 25.856 7.634 -18.362 1.00 47.69 114 ALA A C 1
ATOM 884 O O . ALA A 1 114 ? 25.562 7.795 -17.179 1.00 47.69 114 ALA A O 1
ATOM 885 N N . TRP A 1 115 ? 27.140 7.527 -18.722 1.00 39.56 115 TRP A N 1
ATOM 886 C CA . TRP A 1 115 ? 28.274 7.264 -17.823 1.00 39.56 115 TRP A CA 1
ATOM 887 C C . TRP A 1 115 ? 28.901 8.460 -17.096 1.00 39.56 115 TRP A C 1
ATOM 889 O O . TRP A 1 115 ? 29.867 8.244 -16.370 1.00 39.56 115 TRP A O 1
ATOM 899 N N . THR A 1 116 ? 28.418 9.698 -17.219 1.00 42.41 116 THR A N 1
ATOM 900 C CA . THR A 1 116 ? 29.162 10.831 -16.616 1.00 42.41 116 THR A CA 1
ATOM 901 C C . THR A 1 116 ? 28.391 11.794 -15.717 1.00 42.41 116 THR A C 1
ATOM 903 O O . THR A 1 116 ? 29.034 12.676 -15.155 1.00 42.41 116 THR A O 1
ATOM 906 N N . ALA A 1 117 ? 27.084 11.630 -15.474 1.00 40.22 117 ALA A N 1
ATOM 907 C CA . ALA A 1 117 ? 26.361 12.573 -14.599 1.00 40.22 117 ALA A CA 1
ATOM 908 C C . ALA A 1 117 ? 25.247 11.991 -13.702 1.00 40.22 117 ALA A C 1
ATOM 910 O O . ALA A 1 117 ? 24.569 12.754 -13.023 1.00 40.22 117 ALA A O 1
ATOM 911 N N . ALA A 1 118 ? 25.066 10.668 -13.619 1.00 41.44 118 ALA A N 1
ATOM 912 C CA . ALA A 1 118 ? 24.016 10.040 -12.795 1.00 41.44 118 ALA A CA 1
ATOM 913 C C . ALA A 1 118 ? 24.380 9.922 -11.293 1.00 41.44 118 ALA A C 1
ATOM 915 O O . ALA A 1 118 ? 24.047 8.942 -10.635 1.00 41.44 118 ALA A O 1
ATOM 916 N N . ALA A 1 119 ? 25.116 10.891 -10.742 1.00 37.34 119 ALA A N 1
ATOM 917 C CA . ALA A 1 119 ? 25.602 10.836 -9.361 1.00 37.34 119 ALA A CA 1
ATOM 918 C C . ALA A 1 119 ? 24.595 11.352 -8.312 1.00 37.34 119 ALA A C 1
ATOM 920 O O . ALA A 1 119 ? 24.922 11.358 -7.128 1.00 37.34 119 ALA A O 1
ATOM 921 N N . GLN A 1 120 ? 23.396 11.806 -8.691 1.00 43.47 120 GLN A N 1
ATOM 922 C CA . GLN A 1 120 ? 22.452 12.426 -7.750 1.00 43.47 120 GLN A CA 1
ATOM 923 C C . GLN A 1 120 ? 20.993 12.090 -8.102 1.00 43.47 120 GLN A C 1
ATOM 925 O O . GLN A 1 120 ? 20.367 12.802 -8.874 1.00 43.47 120 GLN A O 1
ATOM 930 N N . GLY A 1 121 ? 20.465 11.004 -7.524 1.00 47.44 121 GLY A N 1
ATOM 931 C CA . GLY A 1 121 ? 19.021 10.777 -7.349 1.00 47.44 121 GLY A CA 1
ATOM 932 C C . GLY A 1 121 ? 18.178 10.758 -8.626 1.00 47.44 121 GLY A C 1
ATOM 933 O O . GLY A 1 121 ? 17.352 11.645 -8.812 1.00 47.44 121 GLY A O 1
ATOM 934 N N . SER A 1 122 ? 18.379 9.755 -9.487 1.00 48.69 122 SER A N 1
ATOM 935 C CA . SER A 1 122 ? 17.705 9.620 -10.784 1.00 48.69 122 SER A CA 1
ATOM 936 C C . SER A 1 122 ? 16.201 9.932 -10.724 1.00 48.69 122 SER A C 1
ATOM 938 O O . SER A 1 122 ? 15.433 9.263 -10.031 1.00 48.69 122 SER A O 1
ATOM 940 N N . GLU A 1 123 ? 15.802 10.951 -11.485 1.00 53.09 123 GLU A N 1
ATOM 941 C CA . GLU A 1 123 ? 14.434 11.449 -11.620 1.00 53.09 123 GLU A CA 1
ATOM 942 C C . GLU A 1 123 ? 13.496 10.363 -12.184 1.00 53.09 123 GLU A C 1
ATOM 944 O O . GLU A 1 123 ? 13.903 9.446 -12.904 1.00 53.09 123 GLU A O 1
ATOM 949 N N . LEU A 1 124 ? 12.217 10.423 -11.829 1.00 55.84 124 LEU A N 1
ATOM 950 C CA . LEU A 1 124 ? 11.218 9.453 -12.273 1.00 55.84 124 LEU A CA 1
ATOM 951 C C . LEU A 1 124 ? 10.766 9.754 -13.703 1.00 55.84 124 LEU A C 1
ATOM 953 O O . LEU A 1 124 ? 10.618 10.920 -14.059 1.00 55.84 124 LEU A O 1
ATOM 957 N N . VAL A 1 125 ? 10.483 8.725 -14.521 1.00 54.84 125 VAL A N 1
ATOM 958 C CA . VAL A 1 125 ? 9.994 8.956 -15.892 1.00 54.84 125 VAL A CA 1
ATOM 959 C C . VAL A 1 125 ? 8.662 8.286 -16.180 1.00 54.84 125 VAL A C 1
ATOM 961 O O . VAL A 1 125 ? 8.574 7.106 -16.524 1.00 54.84 125 VAL A O 1
ATOM 964 N N . GLY A 1 126 ? 7.622 9.110 -16.155 1.00 54.50 126 GLY A N 1
ATOM 965 C CA . GLY A 1 126 ? 6.245 8.744 -16.450 1.00 54.50 126 GLY A CA 1
ATOM 966 C C . GLY A 1 126 ? 5.303 9.443 -15.483 1.00 54.50 126 GLY A C 1
ATOM 967 O O . GLY A 1 126 ? 5.638 9.620 -14.312 1.00 54.50 126 GLY A O 1
ATOM 968 N N . ASP A 1 127 ? 4.132 9.827 -15.978 1.00 55.09 127 ASP A N 1
ATOM 969 C CA . ASP A 1 127 ? 3.082 10.356 -15.118 1.00 55.09 127 ASP A CA 1
ATOM 970 C C . ASP A 1 127 ? 2.534 9.234 -14.225 1.00 55.09 127 ASP A C 1
ATOM 972 O O . ASP A 1 127 ? 2.444 8.079 -14.673 1.00 55.09 127 ASP A O 1
ATOM 976 N N . PRO A 1 128 ? 2.170 9.532 -12.964 1.00 59.09 128 PRO A N 1
ATOM 977 C CA . PRO A 1 128 ? 1.429 8.580 -12.157 1.00 59.09 128 PRO A CA 1
ATOM 978 C C . PRO A 1 128 ? 0.123 8.196 -12.878 1.00 59.09 128 PRO A C 1
ATOM 980 O O . PRO A 1 128 ? -0.437 8.999 -13.632 1.00 59.09 128 PRO A O 1
ATOM 983 N N . PRO A 1 129 ? -0.387 6.971 -12.668 1.00 60.75 129 PRO A N 1
ATOM 984 C CA . PRO A 1 129 ? -1.677 6.567 -13.208 1.00 60.75 129 PRO A CA 1
ATOM 985 C C . PRO A 1 129 ? -2.777 7.576 -12.846 1.00 60.75 129 PRO A C 1
ATOM 987 O O . PRO A 1 129 ? -2.785 8.148 -11.755 1.00 60.75 129 PRO A O 1
ATOM 990 N N . SER A 1 130 ? -3.740 7.761 -13.751 1.00 59.38 130 SER A N 1
ATOM 991 C CA . SER A 1 130 ? -4.949 8.548 -13.486 1.00 59.38 130 SER A CA 1
ATOM 992 C C . SER A 1 130 ? -5.612 8.108 -12.169 1.00 59.38 130 SER A C 1
ATOM 994 O O . SER A 1 130 ? -5.832 6.916 -11.956 1.00 59.38 130 SER A O 1
ATOM 996 N N . GLY A 1 131 ? -5.924 9.067 -11.288 1.00 62.00 131 GLY A N 1
ATOM 997 C CA . GLY A 1 131 ? -6.601 8.809 -10.008 1.00 62.00 131 GLY A CA 1
ATOM 998 C C . GLY A 1 131 ? -5.682 8.540 -8.808 1.00 62.00 131 GLY A C 1
ATOM 999 O O . GLY A 1 131 ? -6.177 8.156 -7.749 1.00 62.00 131 GLY A O 1
ATOM 1000 N N . VAL A 1 132 ? -4.368 8.738 -8.941 1.00 67.81 132 VAL A N 1
ATOM 1001 C CA . VAL A 1 132 ? -3.424 8.719 -7.811 1.00 67.81 132 VAL A CA 1
ATOM 1002 C C . VAL A 1 132 ? -3.219 10.143 -7.300 1.00 67.81 132 VAL A C 1
ATOM 1004 O O . VAL A 1 132 ? -2.860 11.026 -8.073 1.00 67.81 132 VAL A O 1
ATOM 1007 N N . THR A 1 133 ? -3.468 10.375 -6.010 1.00 74.75 133 THR A N 1
ATOM 1008 C CA . THR A 1 133 ? -3.260 11.688 -5.383 1.00 74.75 133 THR A CA 1
ATOM 1009 C C . THR A 1 133 ? -1.771 11.996 -5.222 1.00 74.75 133 THR A C 1
ATOM 1011 O O . THR A 1 133 ? -0.956 11.085 -5.058 1.00 74.75 133 THR A O 1
ATOM 1014 N N . ASP A 1 134 ? -1.414 13.283 -5.222 1.00 73.06 134 ASP A N 1
ATOM 1015 C CA . ASP A 1 134 ? -0.025 13.726 -5.036 1.00 73.06 134 ASP A CA 1
ATOM 1016 C C . ASP A 1 134 ? 0.500 13.469 -3.621 1.00 73.06 134 ASP A C 1
ATOM 1018 O O . ASP A 1 134 ? 1.698 13.257 -3.436 1.00 73.06 134 ASP A O 1
ATOM 1022 N N . SER A 1 135 ? -0.404 13.437 -2.640 1.00 81.94 135 SER A N 1
ATOM 1023 C CA . SER A 1 135 ? -0.101 13.204 -1.232 1.00 81.94 135 SER A CA 1
ATOM 1024 C C . SER A 1 135 ? -0.958 12.071 -0.658 1.00 81.94 135 SER A C 1
ATOM 1026 O O . SER A 1 135 ? -2.152 11.980 -0.983 1.00 81.94 135 SER A O 1
ATOM 1028 N N . PRO A 1 136 ? -0.412 11.237 0.250 1.00 84.50 136 PRO A N 1
ATOM 1029 C CA . PRO A 1 136 ? -1.205 10.253 0.978 1.00 84.50 136 PRO A CA 1
ATOM 1030 C C . PRO A 1 136 ? -2.196 10.909 1.950 1.00 84.50 136 PRO A C 1
ATOM 1032 O O . PRO A 1 136 ? -3.163 10.264 2.347 1.00 84.50 136 PRO A O 1
ATOM 1035 N N . THR A 1 137 ? -1.990 12.174 2.336 1.00 88.31 137 THR A N 1
ATOM 1036 C CA . THR A 1 137 ? -2.921 12.928 3.200 1.00 88.31 137 THR A CA 1
ATOM 1037 C C . THR A 1 137 ? -4.241 13.244 2.514 1.00 88.31 137 THR A C 1
ATOM 1039 O O . THR A 1 137 ? -5.251 13.421 3.193 1.00 88.31 137 THR A O 1
ATOM 1042 N N . ASP A 1 138 ? -4.223 13.283 1.183 1.00 86.31 138 ASP A N 1
ATOM 1043 C CA . ASP A 1 138 ? -5.380 13.588 0.345 1.00 86.31 138 ASP A CA 1
ATOM 1044 C C . ASP A 1 138 ? -5.992 12.314 -0.256 1.00 86.31 138 ASP A C 1
ATOM 1046 O O . ASP A 1 138 ? -7.036 12.373 -0.907 1.00 86.31 138 ASP A O 1
ATOM 1050 N N . ASP A 1 139 ? -5.365 11.150 -0.042 1.00 86.88 139 ASP A N 1
ATOM 1051 C CA . ASP A 1 139 ? -5.873 9.873 -0.536 1.00 86.88 139 ASP A CA 1
ATOM 1052 C C . ASP A 1 139 ? -7.111 9.429 0.276 1.00 86.88 139 ASP A C 1
ATOM 1054 O O . ASP A 1 139 ? -7.038 9.283 1.506 1.00 86.88 139 ASP A O 1
ATOM 1058 N N . PRO A 1 140 ? -8.257 9.165 -0.383 1.00 87.69 140 PRO A N 1
ATOM 1059 C CA . PRO A 1 140 ? -9.482 8.771 0.305 1.00 87.69 140 PRO A CA 1
ATOM 1060 C C . PRO A 1 140 ? -9.346 7.490 1.134 1.00 87.69 140 PRO A C 1
ATOM 1062 O O . PRO A 1 140 ? -9.973 7.386 2.187 1.00 87.69 140 PRO A O 1
ATOM 1065 N N . ALA A 1 141 ? -8.531 6.520 0.702 1.00 87.38 141 ALA A N 1
ATOM 1066 C CA . ALA A 1 141 ? -8.350 5.273 1.440 1.00 87.38 141 ALA A CA 1
ATOM 1067 C C . ALA A 1 141 ? -7.518 5.495 2.712 1.00 87.38 141 ALA A C 1
ATOM 1069 O O . ALA A 1 141 ? -7.844 4.936 3.761 1.00 87.38 141 ALA A O 1
ATOM 1070 N N . CYS A 1 142 ? -6.501 6.362 2.656 1.00 89.75 142 CYS A N 1
ATOM 1071 C CA . CYS A 1 142 ? -5.735 6.771 3.837 1.00 89.75 142 CYS A CA 1
ATOM 1072 C C . CYS A 1 142 ? -6.614 7.489 4.870 1.00 89.75 142 CYS A C 1
ATOM 1074 O O . CYS A 1 142 ? -6.510 7.226 6.069 1.00 89.75 142 CYS A O 1
ATOM 1076 N N . LEU A 1 143 ? -7.518 8.364 4.423 1.00 90.00 143 LEU A N 1
ATOM 1077 C CA . LEU A 1 143 ? -8.449 9.066 5.311 1.00 90.00 143 LEU A CA 1
ATOM 1078 C C . LEU A 1 143 ? -9.528 8.139 5.899 1.00 90.00 143 LEU A C 1
ATOM 1080 O O . LEU A 1 143 ? -9.879 8.290 7.074 1.00 90.00 143 LEU A O 1
ATOM 1084 N N . ALA A 1 144 ? -10.015 7.171 5.117 1.00 87.06 144 ALA A N 1
ATOM 1085 C CA . ALA A 1 144 ? -11.020 6.189 5.534 1.00 87.06 144 ALA A CA 1
ATOM 1086 C C . ALA A 1 144 ? -10.488 5.155 6.545 1.00 87.06 144 ALA A C 1
ATOM 1088 O O . ALA A 1 144 ? -11.267 4.503 7.246 1.00 87.06 144 ALA A O 1
ATOM 1089 N N . ALA A 1 145 ? -9.163 5.021 6.687 1.00 88.75 145 ALA A N 1
ATOM 1090 C CA . ALA A 1 145 ? -8.552 4.162 7.705 1.00 88.75 145 ALA A CA 1
ATOM 1091 C C . ALA A 1 145 ? -8.987 4.529 9.137 1.00 88.75 145 ALA A C 1
ATOM 1093 O O . ALA A 1 145 ? -9.000 3.675 10.024 1.00 88.75 145 ALA A O 1
ATOM 1094 N N . PHE A 1 146 ? -9.381 5.787 9.346 1.00 87.81 146 PHE A N 1
ATOM 1095 C CA . PHE A 1 146 ? -9.839 6.326 10.625 1.00 87.81 146 PHE A CA 1
ATOM 1096 C C . PHE A 1 146 ? -11.362 6.304 10.794 1.00 87.81 146 PHE A C 1
ATOM 1098 O O . PHE A 1 146 ? -11.863 6.845 11.778 1.00 87.81 146 PHE A O 1
ATOM 1105 N N . ASP A 1 147 ? -12.121 5.733 9.859 1.00 81.19 147 ASP A N 1
ATOM 1106 C CA . ASP A 1 147 ? -13.577 5.670 9.989 1.00 81.19 147 ASP A CA 1
ATOM 1107 C C . ASP A 1 147 ? -13.975 4.853 11.224 1.00 81.19 147 ASP A C 1
ATOM 1109 O O . ASP A 1 147 ? -13.485 3.741 11.432 1.00 81.19 147 ASP A O 1
ATOM 1113 N N . GLY A 1 148 ? -14.846 5.430 12.057 1.00 72.44 148 GLY A N 1
ATOM 1114 C CA . GLY A 1 148 ? -15.205 4.891 13.375 1.00 72.44 148 GLY A CA 1
ATOM 1115 C C . GLY A 1 148 ? -14.240 5.278 14.503 1.00 72.44 148 GLY A C 1
ATOM 1116 O O . GLY A 1 148 ? -14.526 5.020 15.667 1.00 72.44 148 GLY A O 1
ATOM 1117 N N . PHE A 1 149 ? -13.130 5.950 14.192 1.00 76.06 149 PHE A N 1
ATOM 1118 C CA . PHE A 1 149 ? -12.203 6.513 15.168 1.00 76.06 149 PHE A CA 1
ATOM 1119 C C . PHE A 1 149 ? -12.462 8.025 15.276 1.00 76.06 149 PHE A C 1
ATOM 1121 O O . PHE A 1 149 ? -12.402 8.746 14.279 1.00 76.06 149 PHE A O 1
ATOM 1128 N N . GLY A 1 150 ? -12.776 8.525 16.477 1.00 76.25 150 GLY A N 1
ATOM 1129 C CA . GLY A 1 150 ? -13.251 9.899 16.741 1.00 76.25 150 GLY A CA 1
ATOM 1130 C C . GLY A 1 150 ? -12.247 11.040 16.499 1.00 76.25 150 GLY A C 1
ATOM 1131 O O . GLY A 1 150 ? -12.312 12.068 17.167 1.00 76.25 150 GLY A O 1
ATOM 1132 N N . LEU A 1 151 ? -11.295 10.874 15.578 1.00 84.00 151 LEU A N 1
ATOM 1133 C CA . LEU A 1 151 ? -10.323 11.897 15.207 1.00 84.00 151 LEU A CA 1
ATOM 1134 C C . LEU A 1 151 ? -10.903 12.892 14.206 1.00 84.00 151 LEU A C 1
ATOM 1136 O O . LEU A 1 151 ? -11.518 12.512 13.202 1.00 84.00 151 LEU A O 1
ATOM 1140 N N . ASN A 1 152 ? -10.597 14.168 14.430 1.00 89.69 152 ASN A N 1
ATOM 1141 C CA . ASN A 1 152 ? -10.846 15.224 13.456 1.00 89.69 152 ASN A CA 1
ATOM 1142 C C . ASN A 1 152 ? -9.849 15.159 12.283 1.00 89.69 152 ASN A C 1
ATOM 1144 O O . ASN A 1 152 ? -8.810 14.502 12.363 1.00 89.69 152 ASN A O 1
ATOM 1148 N N . HIS A 1 153 ? -10.157 15.859 11.189 1.00 87.44 153 HIS A N 1
ATOM 1149 C CA . HIS A 1 153 ? -9.349 15.830 9.966 1.00 87.44 153 HIS A CA 1
ATOM 1150 C C . HIS A 1 153 ? -7.871 16.180 10.214 1.00 87.44 153 HIS A C 1
ATOM 1152 O O . HIS A 1 153 ? -6.988 15.421 9.823 1.00 87.44 153 HIS A O 1
ATOM 1158 N N . SER A 1 154 ? -7.585 17.258 10.950 1.00 91.06 154 SER A N 1
ATOM 1159 C CA . SER A 1 154 ? -6.209 17.684 11.237 1.00 91.06 154 SER A CA 1
ATOM 1160 C C . SER A 1 154 ? -5.411 16.640 12.028 1.00 91.06 154 SER A C 1
ATOM 1162 O O . SER A 1 154 ? -4.209 16.485 11.817 1.00 91.06 154 SER A O 1
ATOM 1164 N N . GLN A 1 155 ? -6.057 15.905 12.937 1.00 91.19 155 GLN A N 1
ATOM 1165 C CA . GLN A 1 155 ? -5.434 14.797 13.666 1.00 91.19 155 GLN A CA 1
ATOM 1166 C C . GLN A 1 155 ? -5.145 13.601 12.753 1.00 91.19 155 GLN A C 1
ATOM 1168 O O . GLN A 1 155 ? -4.086 12.987 12.891 1.00 91.19 155 GLN A O 1
ATOM 1173 N N . ARG A 1 156 ? -6.055 13.286 11.819 1.00 91.50 156 ARG A N 1
ATOM 1174 C CA . ARG A 1 156 ? -5.854 12.224 10.819 1.00 91.50 156 ARG A CA 1
ATOM 1175 C C . ARG A 1 156 ? -4.650 12.542 9.939 1.00 91.50 156 ARG A C 1
ATOM 1177 O O . ARG A 1 156 ? -3.741 11.726 9.873 1.00 91.50 156 ARG A O 1
ATOM 1184 N N . VAL A 1 157 ? -4.592 13.750 9.372 1.00 91.75 157 VAL A N 1
ATOM 1185 C CA . VAL A 1 157 ? -3.475 14.217 8.530 1.00 91.75 157 VAL A CA 1
ATOM 1186 C C . VAL A 1 157 ? -2.140 14.105 9.265 1.00 91.75 157 VAL A C 1
ATOM 1188 O O . VAL A 1 157 ? -1.230 13.450 8.773 1.00 91.75 157 VAL A O 1
ATOM 1191 N N . ARG A 1 158 ? -2.040 14.623 10.500 1.00 91.12 158 ARG A N 1
ATOM 1192 C CA . ARG A 1 158 ? -0.804 14.510 11.299 1.00 91.12 158 ARG A CA 1
ATOM 1193 C C . ARG A 1 158 ? -0.369 13.063 11.533 1.00 91.12 158 ARG A C 1
ATOM 1195 O O . ARG A 1 158 ? 0.826 12.788 11.599 1.00 91.12 158 ARG A O 1
ATOM 1202 N N . ARG A 1 159 ? -1.322 12.144 11.719 1.00 91.00 159 ARG A N 1
ATOM 1203 C CA . ARG A 1 159 ? -1.013 10.720 11.896 1.00 91.00 159 ARG A CA 1
ATOM 1204 C C . ARG A 1 159 ? -0.580 10.081 10.578 1.00 91.00 159 ARG A C 1
ATOM 1206 O O . ARG A 1 159 ? 0.394 9.341 10.602 1.00 91.00 159 ARG A O 1
ATOM 1213 N N . ILE A 1 160 ? -1.238 10.405 9.463 1.00 91.06 160 ILE A N 1
ATOM 1214 C CA . ILE A 1 160 ? -0.837 9.966 8.119 1.00 91.06 160 ILE A CA 1
ATOM 1215 C C . ILE A 1 160 ? 0.597 10.409 7.830 1.00 91.06 160 ILE A C 1
ATOM 1217 O O . ILE A 1 160 ? 1.417 9.557 7.515 1.00 91.06 160 ILE A O 1
ATOM 1221 N N . ASP A 1 161 ? 0.923 11.690 8.022 1.00 88.56 161 ASP A N 1
ATOM 1222 C CA . ASP A 1 161 ? 2.272 12.225 7.791 1.00 88.56 161 ASP A CA 1
ATOM 1223 C C . ASP A 1 161 ? 3.324 11.523 8.645 1.00 88.56 161 ASP A C 1
ATOM 1225 O O . ASP A 1 161 ? 4.377 11.128 8.150 1.00 88.56 161 ASP A O 1
ATOM 1229 N N . ARG A 1 162 ? 3.036 11.330 9.936 1.00 88.38 162 ARG A N 1
ATOM 1230 C CA . ARG A 1 162 ? 3.961 10.662 10.854 1.00 88.38 162 ARG A CA 1
ATOM 1231 C C . ARG A 1 162 ? 4.226 9.220 10.434 1.00 88.38 162 ARG A C 1
ATOM 1233 O O . ARG A 1 162 ? 5.380 8.794 10.441 1.00 88.38 162 ARG A O 1
ATOM 1240 N N . GLU A 1 163 ? 3.178 8.466 10.106 1.00 85.19 163 GLU A N 1
ATOM 1241 C CA . GLU A 1 163 ? 3.350 7.093 9.632 1.00 85.19 163 GLU A CA 1
ATOM 1242 C C . GLU A 1 163 ? 4.073 7.092 8.284 1.00 85.19 163 GLU A C 1
ATOM 1244 O O . GLU A 1 163 ? 5.060 6.383 8.126 1.00 85.19 163 GLU A O 1
ATOM 1249 N N . TYR A 1 164 ? 3.680 7.950 7.346 1.00 81.56 164 TYR A N 1
ATOM 1250 C CA . TYR A 1 164 ? 4.364 8.113 6.068 1.00 81.56 164 TYR A CA 1
ATOM 1251 C C . TYR A 1 164 ? 5.870 8.360 6.254 1.00 81.56 164 TYR A C 1
ATOM 1253 O O . TYR A 1 164 ? 6.681 7.589 5.753 1.00 81.56 164 TYR A O 1
ATOM 1261 N N . SER A 1 165 ? 6.276 9.337 7.067 1.00 78.31 165 SER A N 1
ATOM 1262 C CA . SER A 1 165 ? 7.697 9.593 7.345 1.00 78.31 165 SER A CA 1
ATOM 1263 C C . SER A 1 165 ? 8.419 8.400 7.982 1.00 78.31 165 SER A C 1
ATOM 1265 O O . SER A 1 165 ? 9.604 8.201 7.727 1.00 78.31 165 SER A O 1
ATOM 1267 N N . ARG A 1 166 ? 7.724 7.594 8.797 1.00 71.62 166 ARG A N 1
ATOM 1268 C CA . ARG A 1 166 ? 8.283 6.395 9.440 1.00 71.62 166 ARG A CA 1
ATOM 1269 C C . ARG A 1 166 ? 8.518 5.253 8.453 1.00 71.62 166 ARG A C 1
ATOM 1271 O O . ARG A 1 166 ? 9.495 4.524 8.599 1.00 71.62 166 ARG A O 1
ATOM 1278 N N . TRP A 1 167 ? 7.600 5.063 7.510 1.00 65.31 167 TRP A N 1
ATOM 1279 C CA . TRP A 1 167 ? 7.616 3.929 6.586 1.00 65.31 167 TRP A CA 1
ATOM 1280 C C . TRP A 1 167 ? 8.361 4.220 5.288 1.00 65.31 167 TRP A C 1
ATOM 1282 O O . TRP A 1 167 ? 8.828 3.280 4.649 1.00 65.31 167 TRP A O 1
ATOM 1292 N N . VAL A 1 168 ? 8.415 5.488 4.875 1.00 62.06 168 VAL A N 1
ATOM 1293 C CA . VAL A 1 168 ? 8.577 5.803 3.455 1.00 62.06 168 VAL A CA 1
ATOM 1294 C C . VAL A 1 168 ? 9.865 6.541 3.114 1.00 62.06 168 VAL A C 1
ATOM 1296 O O . VAL A 1 168 ? 10.398 6.238 2.057 1.00 62.06 168 VAL A O 1
ATOM 1299 N N . GLY A 1 169 ? 10.423 7.414 3.966 1.00 63.75 169 GLY A N 1
ATOM 1300 C CA . GLY A 1 169 ? 11.692 8.110 3.661 1.00 63.75 169 GLY A CA 1
ATOM 1301 C C . GLY A 1 169 ? 11.812 8.586 2.196 1.00 63.75 169 GLY A C 1
ATOM 1302 O O . GLY A 1 169 ? 10.810 8.930 1.568 1.00 63.75 169 GLY A O 1
ATOM 1303 N N . ASP A 1 170 ? 13.019 8.565 1.623 1.00 56.47 170 ASP A N 1
ATOM 1304 C CA . ASP A 1 170 ? 13.252 8.804 0.187 1.00 56.47 170 ASP A CA 1
ATOM 1305 C C . ASP A 1 170 ? 12.803 7.599 -0.669 1.00 56.47 170 ASP A C 1
ATOM 1307 O O . ASP A 1 170 ? 13.614 6.909 -1.285 1.00 56.47 170 ASP A O 1
ATOM 1311 N N . TRP A 1 171 ? 11.492 7.339 -0.728 1.00 58.25 171 TRP A N 1
ATOM 1312 C CA . TRP A 1 171 ? 10.900 6.145 -1.362 1.00 58.25 171 TRP A CA 1
ATOM 1313 C C . TRP A 1 171 ? 11.232 5.947 -2.834 1.00 58.25 171 TRP A C 1
ATOM 1315 O O . TRP A 1 171 ? 11.201 4.839 -3.362 1.00 58.25 171 TRP A O 1
ATOM 1325 N N . ILE A 1 172 ? 11.579 7.043 -3.499 1.00 52.94 172 ILE A N 1
ATOM 1326 C CA . ILE A 1 172 ? 12.042 7.069 -4.885 1.00 52.94 172 ILE A CA 1
ATOM 1327 C C . ILE A 1 172 ? 13.333 6.244 -5.052 1.00 52.94 172 ILE A C 1
ATOM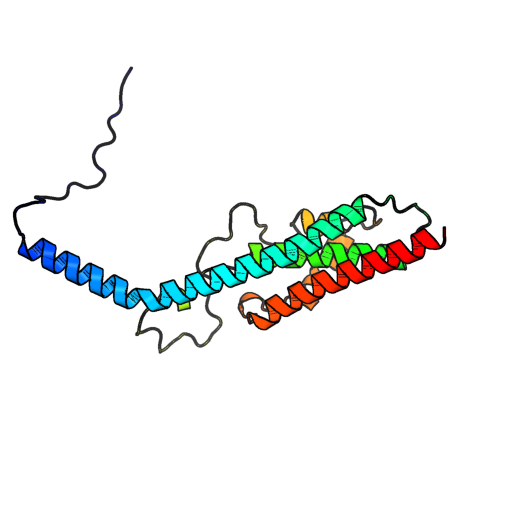 1329 O O . ILE A 1 172 ? 13.580 5.694 -6.123 1.00 52.94 172 ILE A O 1
ATOM 1333 N N . ALA A 1 173 ? 14.124 6.112 -3.985 1.00 55.91 173 ALA A N 1
ATOM 1334 C CA . ALA A 1 173 ? 15.342 5.315 -3.934 1.00 55.91 173 ALA A CA 1
ATOM 1335 C C . ALA A 1 173 ? 15.161 3.963 -3.216 1.00 55.91 173 ALA A C 1
ATOM 1337 O O . ALA A 1 173 ? 16.139 3.229 -3.063 1.00 55.91 173 ALA A O 1
ATOM 1338 N N . THR A 1 174 ? 13.945 3.616 -2.773 1.00 63.47 174 THR A N 1
ATOM 1339 C CA . THR A 1 174 ? 13.694 2.415 -1.967 1.00 63.47 174 THR A CA 1
ATOM 1340 C C . THR A 1 174 ? 13.953 1.139 -2.778 1.00 63.47 174 THR A C 1
ATOM 1342 O O . THR A 1 174 ? 13.276 0.881 -3.779 1.00 63.47 174 THR A O 1
ATOM 1345 N N . PRO A 1 175 ? 14.908 0.289 -2.354 1.00 67.06 175 PRO A N 1
ATOM 1346 C CA . PRO A 1 175 ? 15.183 -0.985 -3.003 1.00 67.06 175 PRO A CA 1
ATOM 1347 C C . PRO A 1 175 ? 13.963 -1.912 -3.014 1.00 67.06 175 PRO A C 1
ATOM 1349 O O . PRO A 1 175 ? 13.161 -1.938 -2.080 1.00 67.06 175 PRO A O 1
ATOM 1352 N N . GLU A 1 176 ? 13.872 -2.792 -4.015 1.00 69.62 176 GLU A N 1
ATOM 1353 C CA . GLU A 1 176 ? 12.781 -3.774 -4.115 1.00 69.62 176 GLU A CA 1
ATOM 1354 C C . GLU A 1 176 ? 12.615 -4.609 -2.827 1.00 69.62 176 GLU A C 1
ATOM 1356 O O . GLU A 1 176 ? 11.495 -4.886 -2.400 1.00 69.62 176 GLU A O 1
ATOM 1361 N N . SER A 1 177 ? 13.706 -4.965 -2.144 1.00 69.06 177 SER A N 1
ATOM 1362 C CA . SER A 1 177 ? 13.667 -5.690 -0.864 1.00 69.06 177 SER A CA 1
ATOM 1363 C C . SER A 1 177 ? 12.915 -4.954 0.248 1.00 69.06 177 SER A C 1
ATOM 1365 O O . SER A 1 177 ? 12.256 -5.593 1.075 1.00 69.06 177 SER A O 1
ATOM 1367 N N . GLU A 1 178 ? 12.989 -3.626 0.276 1.00 74.19 178 GLU A N 1
ATOM 1368 C CA . GLU A 1 178 ? 12.274 -2.799 1.245 1.00 74.19 178 GLU A CA 1
ATOM 1369 C C . GLU A 1 178 ? 10.784 -2.732 0.898 1.00 74.19 178 GLU A C 1
ATOM 1371 O O . GLU A 1 178 ? 9.956 -2.932 1.784 1.00 74.19 178 GLU A O 1
ATOM 1376 N N . LEU A 1 179 ? 10.429 -2.633 -0.391 1.00 76.12 179 LEU A N 1
ATOM 1377 C CA . LEU A 1 179 ? 9.034 -2.725 -0.852 1.00 76.12 179 LEU A CA 1
ATOM 1378 C C . LEU A 1 179 ? 8.375 -4.039 -0.406 1.00 76.12 179 LEU A C 1
ATOM 1380 O O . LEU A 1 179 ? 7.269 -4.047 0.139 1.00 76.12 179 LEU A O 1
ATOM 1384 N N . ARG A 1 180 ? 9.076 -5.167 -0.580 1.00 80.50 180 ARG A N 1
ATOM 1385 C CA . ARG A 1 180 ? 8.599 -6.482 -0.128 1.00 80.50 180 ARG A CA 1
ATOM 1386 C C . ARG A 1 180 ? 8.436 -6.532 1.387 1.00 80.50 180 ARG A C 1
ATOM 1388 O O . ARG A 1 180 ? 7.477 -7.122 1.884 1.00 80.50 180 ARG A O 1
ATOM 1395 N N . SER A 1 181 ? 9.369 -5.926 2.116 1.00 82.75 181 SER A N 1
ATOM 1396 C CA . SER A 1 181 ? 9.328 -5.866 3.576 1.00 82.75 181 SER A CA 1
ATOM 1397 C C . SER A 1 181 ? 8.134 -5.046 4.064 1.00 82.75 181 SER A C 1
ATOM 1399 O O . SER A 1 181 ? 7.428 -5.500 4.963 1.00 82.75 181 SER A O 1
ATOM 1401 N N . SER A 1 182 ? 7.845 -3.911 3.422 1.00 83.25 182 SER A N 1
ATOM 1402 C CA . SER A 1 182 ? 6.667 -3.082 3.693 1.00 83.25 182 SER A CA 1
ATOM 1403 C C . SER A 1 182 ? 5.367 -3.843 3.437 1.00 83.25 182 SER A C 1
ATOM 1405 O O . SER A 1 182 ? 4.518 -3.909 4.323 1.00 83.25 182 SER A O 1
ATOM 1407 N N . VAL A 1 183 ? 5.233 -4.533 2.299 1.00 83.50 183 VAL A N 1
ATOM 1408 C CA . VAL A 1 183 ? 4.064 -5.396 2.030 1.00 83.50 183 VAL A CA 1
ATOM 1409 C C . VAL A 1 183 ? 3.938 -6.521 3.066 1.00 83.50 183 VAL A C 1
ATOM 1411 O O . VAL A 1 183 ? 2.844 -6.807 3.554 1.00 83.50 183 VAL A O 1
ATOM 1414 N N . GLY A 1 184 ? 5.057 -7.127 3.471 1.00 84.44 184 GLY A N 1
ATOM 1415 C CA . GLY A 1 184 ? 5.085 -8.114 4.551 1.00 84.44 184 GLY A CA 1
ATOM 1416 C C . GLY A 1 184 ? 4.646 -7.544 5.907 1.00 84.44 184 GLY A C 1
ATOM 1417 O O . GLY A 1 184 ? 3.953 -8.232 6.656 1.00 84.44 184 GLY A O 1
ATOM 1418 N N . ASN A 1 185 ? 5.008 -6.296 6.223 1.00 84.19 185 ASN A N 1
ATOM 1419 C CA . ASN A 1 185 ? 4.526 -5.584 7.411 1.00 84.19 185 ASN A CA 1
ATOM 1420 C C . ASN A 1 185 ? 3.010 -5.364 7.352 1.00 84.19 185 ASN A C 1
ATOM 1422 O O . ASN A 1 185 ? 2.333 -5.634 8.338 1.00 84.19 185 ASN A O 1
ATOM 1426 N N . ALA A 1 186 ? 2.470 -4.961 6.197 1.00 84.69 186 ALA A N 1
ATOM 1427 C CA . ALA A 1 186 ? 1.028 -4.781 6.007 1.00 84.69 186 ALA A CA 1
ATOM 1428 C C . ALA A 1 186 ? 0.246 -6.054 6.348 1.00 84.69 186 ALA A C 1
ATOM 1430 O O . ALA A 1 186 ? -0.689 -6.028 7.146 1.00 84.69 186 ALA A O 1
ATOM 1431 N N . LEU A 1 187 ? 0.685 -7.189 5.798 1.00 85.50 187 LEU A N 1
ATOM 1432 C CA . LEU A 1 187 ? 0.080 -8.496 6.054 1.00 85.50 187 LEU A CA 1
ATOM 1433 C C . LEU A 1 187 ? 0.155 -8.888 7.535 1.00 85.50 187 LEU A C 1
ATOM 1435 O O . LEU A 1 187 ? -0.820 -9.398 8.086 1.00 85.50 187 LEU A O 1
ATOM 1439 N N . ARG A 1 188 ? 1.293 -8.629 8.195 1.00 88.12 188 ARG A N 1
ATOM 1440 C CA . ARG A 1 188 ? 1.457 -8.894 9.633 1.00 88.12 188 ARG A CA 1
ATOM 1441 C C . ARG A 1 188 ? 0.538 -8.032 10.490 1.00 88.12 188 ARG A C 1
ATOM 1443 O O . ARG A 1 188 ? -0.084 -8.574 11.398 1.00 88.12 188 ARG A O 1
ATOM 1450 N N . ASN A 1 189 ? 0.435 -6.737 10.199 1.00 86.56 189 ASN A N 1
ATOM 1451 C CA . ASN A 1 189 ? -0.406 -5.811 10.957 1.00 86.56 189 ASN A CA 1
ATOM 1452 C C . ASN A 1 189 ? -1.884 -6.198 10.839 1.00 86.56 189 ASN A C 1
ATOM 1454 O O . ASN A 1 189 ? -2.573 -6.290 11.850 1.00 86.56 189 ASN A O 1
ATOM 1458 N N . VAL A 1 190 ? -2.349 -6.532 9.630 1.00 85.88 190 VAL A N 1
ATOM 1459 C CA . VAL A 1 190 ? -3.720 -7.025 9.417 1.00 85.88 190 VAL A CA 1
ATOM 1460 C C . VAL A 1 190 ? -3.965 -8.345 10.157 1.00 85.88 190 VAL A C 1
ATOM 1462 O O . VAL A 1 190 ? -4.988 -8.494 10.818 1.00 85.88 190 VAL A O 1
ATOM 1465 N N . GLY A 1 191 ? -3.021 -9.291 10.112 1.00 86.38 191 GLY A N 1
ATOM 1466 C CA . GLY A 1 191 ? -3.137 -10.553 10.850 1.00 86.38 191 GLY A CA 1
ATOM 1467 C C . GLY A 1 191 ? -3.096 -10.390 12.377 1.00 86.38 191 GLY A C 1
ATOM 1468 O O . GLY A 1 191 ? -3.717 -11.167 13.097 1.00 86.38 191 GLY A O 1
ATOM 1469 N N . ALA A 1 192 ? -2.373 -9.395 12.894 1.00 87.19 192 ALA A N 1
ATOM 1470 C CA . ALA A 1 192 ? -2.379 -9.055 14.315 1.00 87.19 192 ALA A CA 1
ATOM 1471 C C . ALA A 1 192 ? -3.719 -8.435 14.738 1.00 87.19 192 ALA A C 1
ATOM 1473 O O . ALA A 1 192 ? -4.315 -8.913 15.698 1.00 87.19 192 ALA A O 1
ATOM 1474 N N . ALA A 1 193 ? -4.227 -7.464 13.974 1.00 85.44 193 ALA A N 1
ATOM 1475 C CA . ALA A 1 193 ? -5.524 -6.841 14.232 1.00 85.44 193 ALA A CA 1
ATOM 1476 C C . ALA A 1 193 ? -6.674 -7.859 14.177 1.00 85.44 193 ALA A C 1
ATOM 1478 O O . ALA A 1 193 ? -7.554 -7.838 15.032 1.00 85.44 193 ALA A O 1
ATOM 1479 N N . GLN A 1 194 ? -6.639 -8.794 13.219 1.00 85.69 194 GLN A N 1
ATOM 1480 C CA . GLN A 1 194 ? -7.615 -9.884 13.152 1.00 85.69 194 GLN A CA 1
ATOM 1481 C C . GLN A 1 194 ? -7.597 -10.749 14.410 1.00 85.69 194 GLN A C 1
ATOM 1483 O O . GLN A 1 194 ? -8.652 -10.983 14.985 1.00 85.69 194 GLN A O 1
ATOM 1488 N N . ARG A 1 195 ? -6.415 -11.171 14.876 1.00 86.50 195 ARG A N 1
ATOM 1489 C CA . ARG A 1 195 ? -6.310 -11.980 16.098 1.00 86.50 195 ARG A CA 1
ATOM 1490 C C . ARG A 1 195 ? -6.837 -11.246 17.326 1.00 86.50 195 ARG A C 1
ATOM 1492 O O . ARG A 1 195 ? -7.597 -11.837 18.075 1.00 86.50 195 ARG A O 1
ATOM 1499 N N . ALA A 1 196 ? -6.503 -9.966 17.487 1.00 85.62 196 ALA A N 1
ATOM 1500 C CA . ALA A 1 196 ? -7.009 -9.161 18.599 1.00 85.62 196 ALA A CA 1
ATOM 1501 C C . ALA A 1 196 ? -8.547 -9.048 18.586 1.00 85.62 196 ALA A C 1
ATOM 1503 O O . ALA A 1 196 ? -9.187 -9.088 19.634 1.00 85.62 196 ALA A O 1
ATOM 1504 N N . ILE A 1 197 ? -9.150 -8.935 17.397 1.00 81.06 197 ILE A N 1
ATOM 1505 C CA . ILE A 1 197 ? -10.609 -8.897 17.233 1.00 81.06 197 ILE A CA 1
ATOM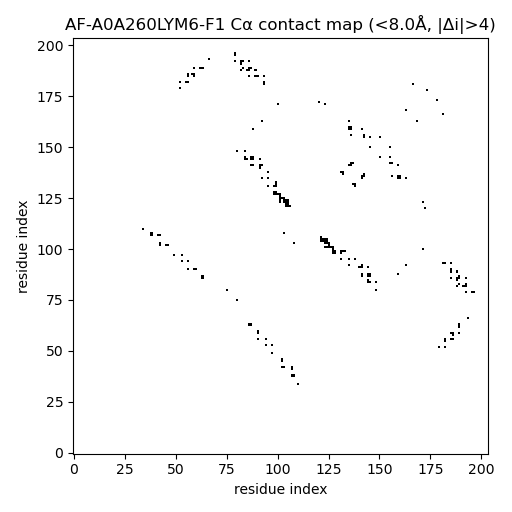 1506 C C . ILE A 1 197 ? -11.240 -10.259 17.529 1.00 81.06 197 ILE A C 1
ATOM 1508 O O . ILE A 1 197 ? -12.268 -10.309 18.204 1.00 81.06 197 ILE A O 1
ATOM 1512 N N . ASP A 1 198 ? -10.635 -11.347 17.057 1.00 84.94 198 ASP A N 1
ATOM 1513 C CA . ASP A 1 198 ? -11.116 -12.707 17.305 1.00 84.94 198 ASP A CA 1
ATOM 1514 C C . ASP A 1 198 ? -11.050 -13.052 18.802 1.00 84.94 198 ASP A C 1
ATOM 1516 O O . ASP A 1 198 ? -12.022 -13.566 19.353 1.00 84.94 198 ASP A O 1
ATOM 1520 N N . GLU A 1 199 ? -9.937 -12.719 19.465 1.00 87.19 199 GLU A N 1
ATOM 1521 C CA . GLU A 1 199 ? -9.735 -12.891 20.911 1.00 87.19 199 GLU A CA 1
ATOM 1522 C C . GLU A 1 199 ? -10.787 -12.111 21.703 1.00 87.19 199 GLU A C 1
ATOM 1524 O O . GLU A 1 199 ? -11.500 -12.696 22.515 1.00 87.19 199 GLU A O 1
ATOM 1529 N N . TRP A 1 200 ? -10.965 -10.822 21.399 1.00 83.50 200 TRP A N 1
ATOM 1530 C CA . TRP A 1 200 ? -11.980 -10.003 22.060 1.00 83.50 200 TRP A CA 1
ATOM 1531 C C . TRP A 1 200 ? -13.392 -10.549 21.842 1.00 83.50 200 TRP A C 1
ATOM 1533 O O . TRP A 1 200 ? -14.164 -10.627 22.790 1.00 83.50 200 TRP A O 1
ATOM 1543 N N . THR A 1 201 ? -13.732 -10.960 20.617 1.00 82.44 201 THR A N 1
ATOM 1544 C CA . THR A 1 201 ? -15.070 -11.480 20.286 1.00 82.44 201 THR A CA 1
ATOM 1545 C C . THR A 1 201 ? -15.362 -12.802 20.999 1.00 82.44 201 THR A C 1
ATOM 1547 O O . THR A 1 201 ? -16.512 -13.058 21.334 1.00 82.44 201 THR A O 1
ATOM 1550 N N . ALA A 1 202 ? -14.349 -13.637 21.244 1.00 85.81 202 ALA A N 1
ATOM 1551 C CA . ALA A 1 202 ? -14.502 -14.894 21.977 1.00 85.81 202 ALA A CA 1
ATOM 1552 C C . ALA A 1 202 ? -14.700 -14.703 23.493 1.00 85.81 202 ALA A C 1
ATOM 1554 O O . ALA A 1 202 ? -15.203 -15.606 24.160 1.00 85.81 202 ALA A O 1
ATOM 1555 N N . GLU A 1 203 ? -14.287 -13.556 24.036 1.00 82.12 203 GLU A N 1
ATOM 1556 C CA . GLU A 1 203 ? -14.455 -13.190 25.449 1.00 82.12 203 GLU A CA 1
ATOM 1557 C C . GLU A 1 203 ? -15.816 -12.534 25.753 1.00 82.12 203 GLU A C 1
ATOM 1559 O O . GLU A 1 203 ? -16.145 -12.346 26.928 1.00 82.12 203 GLU A O 1
ATOM 1564 N N . GLN A 1 204 ? -16.592 -12.181 24.718 1.00 72.19 204 GLN A N 1
ATOM 1565 C CA . GLN A 1 204 ? -17.946 -11.612 24.824 1.00 72.19 204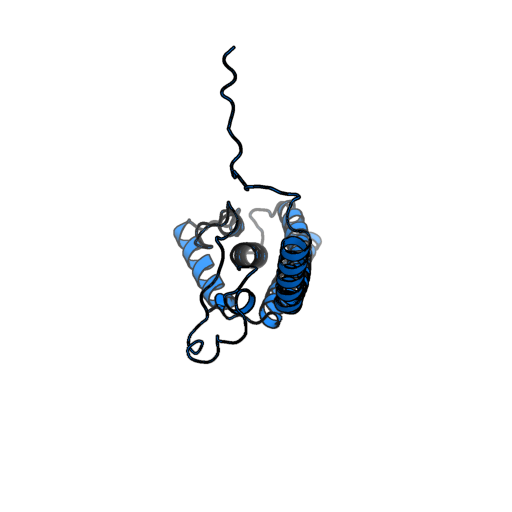 GLN A CA 1
ATOM 1566 C C . GLN A 1 204 ? -19.031 -12.694 24.806 1.00 72.19 204 GLN A C 1
ATOM 1568 O O . GLN A 1 204 ? -20.044 -12.501 25.518 1.00 72.19 204 GLN A O 1
#